Protein AF-A0A5P8Z4H8-F1 (afdb_monomer)

Radius of gyration: 17.88 Å; Cα contacts (8 Å, |Δi|>4): 352; chains: 1; bounding box: 29×68×52 Å

Sequence (185 aa):
MLTRRHVMLGGLALAWVGPAGAQDAALSRLARGEALAIMRHALAPGIGDPDDFEIGDCSTQRNLDAAGRDQARRIGAALRSEGIGFERVLTSQWCRCRETAELLDVGPVEDAPPFNSFFAGRGDAPAQTAAALELIAGLARPPMIVSHQVNIRALTGQSTRSGEVLIATAGPARLDVLGSLLIDA

pLDDT: mean 90.53, std 15.6, range [36.19, 98.94]

Secondary structure (DSSP, 8-state):
-----------------S-HHHHHHHHHHHHTTSSEEEEE----SSSS--TT-BTTBGGGS----HHHHHHHHHHHHHHHHTT---S-EEE-SSHHHHHHHHHH-SS-EEE-GGGS--GGG-S-HHHHHHHHHHHHHT-SSPPEEEE-HHHHHHHHS----TTPEEEEEE-SSSEEEEEEE----

Foldseek 3Di:
DDDDDDDDDDDPDDDDDDDPVLAVVLLVCQLVLNWAKEAEFFDFPDDDFDPPDDQPDLVRGGADDPRSLVLLLVQLVVCVVSVGAFQEEEFASHRSQQSSSVNSPRYDYDYDNLQHDCPPNVDDLVVSLVVVLVVQVPDPTHYYYYHHQSSCCLQEVDGDDRGKMFIFDRDPRHTHTSDIDDDDD

Solvent-accessible surface area (backbone atoms only — not comparable to full-atom values): 10232 Å² total; per-residue (Å²): 140,85,84,82,79,82,80,79,79,84,72,86,76,84,86,79,92,73,69,67,71,48,39,56,51,29,52,54,32,39,54,70,54,72,24,27,39,42,23,26,26,29,41,43,82,80,78,79,61,56,94,79,46,47,86,87,42,60,91,42,44,58,43,54,43,74,66,13,50,53,36,20,36,52,51,19,50,55,39,45,74,66,67,32,70,29,88,36,26,38,16,9,62,50,54,29,16,39,52,28,48,59,46,22,67,42,45,56,74,40,80,34,73,46,41,4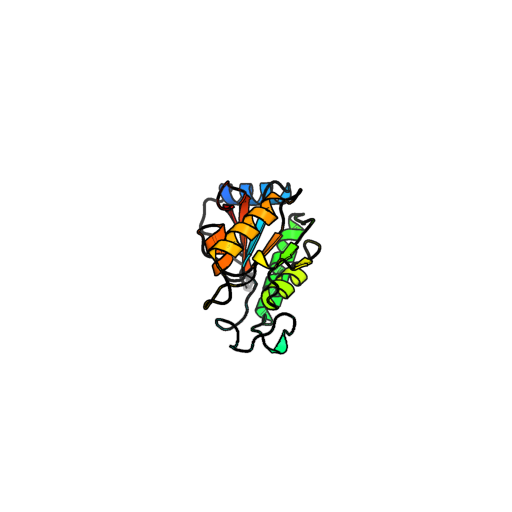2,63,41,65,98,70,52,58,56,61,69,63,25,50,51,48,38,52,52,54,60,70,72,45,97,60,52,40,35,34,23,28,38,58,68,52,47,26,70,40,50,75,46,86,67,54,66,45,24,31,37,29,26,36,88,50,98,87,38,38,46,73,53,34,69,48,74,70,81,125

Structure (mmCIF, N/CA/C/O backbone):
data_AF-A0A5P8Z4H8-F1
#
_entry.id   AF-A0A5P8Z4H8-F1
#
loop_
_atom_site.group_PDB
_atom_site.id
_atom_site.type_symbol
_atom_site.label_atom_id
_atom_site.label_alt_id
_atom_site.label_comp_id
_atom_site.label_asym_id
_atom_site.label_entity_id
_atom_site.label_seq_id
_atom_site.pdbx_PDB_ins_code
_atom_site.Cartn_x
_atom_site.Cartn_y
_atom_site.Cartn_z
_atom_site.occupancy
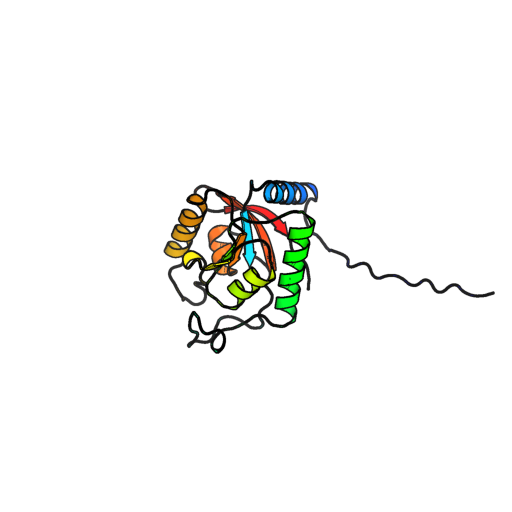_atom_site.B_iso_or_equiv
_atom_site.auth_seq_id
_atom_site.auth_comp_id
_atom_site.auth_asym_id
_atom_site.auth_atom_id
_atom_site.pdbx_PDB_model_num
ATOM 1 N N . MET A 1 1 ? -0.645 -53.852 30.574 1.00 39.00 1 MET A N 1
ATO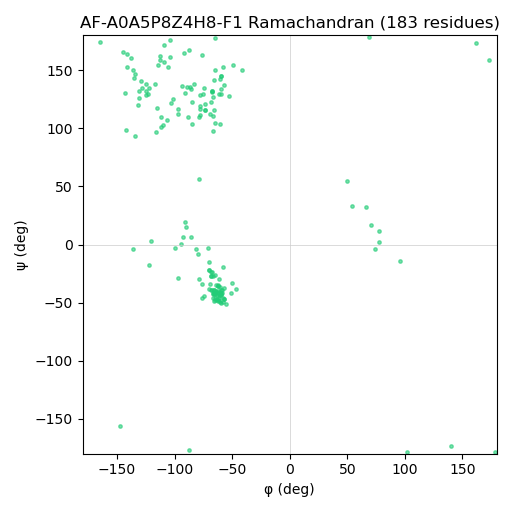M 2 C CA . MET A 1 1 ? -0.084 -52.487 30.674 1.00 39.00 1 MET A CA 1
ATOM 3 C C . MET A 1 1 ? -0.089 -51.885 29.273 1.00 39.00 1 MET A C 1
ATOM 5 O O . MET A 1 1 ? 0.761 -52.249 28.476 1.00 39.00 1 MET A O 1
ATOM 9 N N . LEU A 1 2 ? -1.106 -51.087 28.926 1.00 36.19 2 LEU A N 1
ATOM 10 C CA . LEU A 1 2 ? -1.205 -50.413 27.622 1.00 36.19 2 LEU A CA 1
ATOM 11 C C . LEU A 1 2 ? -0.675 -48.981 27.767 1.00 36.19 2 LEU A C 1
ATOM 13 O O . LEU A 1 2 ? -1.233 -48.180 28.513 1.00 36.19 2 LEU A O 1
ATOM 17 N N . THR A 1 3 ? 0.409 -48.672 27.064 1.00 41.88 3 THR A N 1
ATOM 18 C CA . THR A 1 3 ? 1.025 -47.345 26.986 1.00 41.88 3 THR A CA 1
ATOM 19 C C . THR A 1 3 ? 0.166 -46.414 26.124 1.00 41.88 3 THR A C 1
ATOM 21 O O . THR A 1 3 ? -0.014 -46.631 24.926 1.00 41.88 3 THR A O 1
ATOM 24 N N . ARG A 1 4 ? -0.381 -45.359 26.740 1.00 47.91 4 ARG A N 1
ATOM 25 C CA . ARG A 1 4 ? -1.067 -44.255 26.052 1.00 47.91 4 ARG A CA 1
ATOM 26 C C . ARG A 1 4 ? -0.058 -43.483 25.195 1.00 47.91 4 ARG A C 1
ATOM 28 O O . ARG A 1 4 ? 0.855 -42.860 25.726 1.00 47.91 4 ARG A O 1
ATOM 35 N N . ARG A 1 5 ? -0.238 -43.503 23.872 1.00 50.16 5 ARG A N 1
ATOM 36 C CA . ARG A 1 5 ? 0.430 -42.578 22.944 1.00 50.16 5 ARG A CA 1
ATOM 37 C C . ARG A 1 5 ? -0.226 -41.204 23.080 1.00 50.16 5 ARG A C 1
ATOM 39 O O . ARG A 1 5 ? -1.408 -41.058 22.780 1.00 50.16 5 ARG A O 1
ATOM 46 N N . HIS A 1 6 ? 0.532 -40.213 23.535 1.00 43.69 6 HIS A N 1
ATOM 47 C CA . HIS A 1 6 ? 0.124 -38.815 23.466 1.00 43.69 6 HIS A CA 1
ATOM 48 C C . HIS A 1 6 ? 0.337 -38.307 22.038 1.00 43.69 6 HIS A C 1
ATOM 50 O O . HIS A 1 6 ? 1.459 -38.287 21.540 1.00 43.69 6 HIS A O 1
ATOM 56 N N . VAL A 1 7 ? -0.753 -37.927 21.374 1.00 48.34 7 VAL A N 1
ATOM 57 C CA . VAL A 1 7 ? -0.717 -37.134 20.143 1.00 48.34 7 VAL A CA 1
ATOM 58 C C . VAL A 1 7 ? -0.459 -35.690 20.568 1.00 48.34 7 VAL A C 1
ATOM 60 O O . VAL A 1 7 ? -1.312 -35.084 21.212 1.00 48.34 7 VAL A O 1
ATOM 63 N N . MET A 1 8 ? 0.721 -35.149 20.257 1.00 46.97 8 MET A N 1
ATOM 64 C CA . MET A 1 8 ? 0.940 -33.705 20.322 1.00 46.97 8 MET A CA 1
ATOM 65 C C . MET A 1 8 ? 0.327 -33.072 19.073 1.00 46.97 8 MET A C 1
ATOM 67 O O . MET A 1 8 ? 0.830 -33.258 17.968 1.00 46.97 8 MET A O 1
ATOM 71 N N . LEU A 1 9 ? -0.770 -32.336 19.256 1.00 48.62 9 LEU A N 1
ATOM 72 C CA . LEU A 1 9 ? -1.229 -31.361 18.275 1.00 48.62 9 LEU A CA 1
ATOM 73 C C . LEU A 1 9 ? -0.193 -30.232 18.222 1.00 48.62 9 LEU A C 1
ATOM 75 O O . LEU A 1 9 ? -0.034 -29.490 19.190 1.00 48.62 9 LEU A O 1
ATOM 79 N N . GLY A 1 10 ? 0.531 -30.133 17.107 1.00 44.03 10 GLY A N 1
ATOM 80 C CA . GLY A 1 10 ? 1.398 -28.997 16.812 1.00 44.03 10 GLY A CA 1
ATOM 81 C C . GLY A 1 10 ? 0.547 -27.750 16.598 1.00 44.03 10 GLY A C 1
ATOM 82 O O . GLY A 1 10 ? -0.021 -27.564 15.526 1.00 44.03 10 GLY A O 1
ATOM 83 N N . GLY A 1 11 ? 0.420 -26.927 17.638 1.00 47.16 11 GLY A N 1
ATOM 84 C CA . GLY A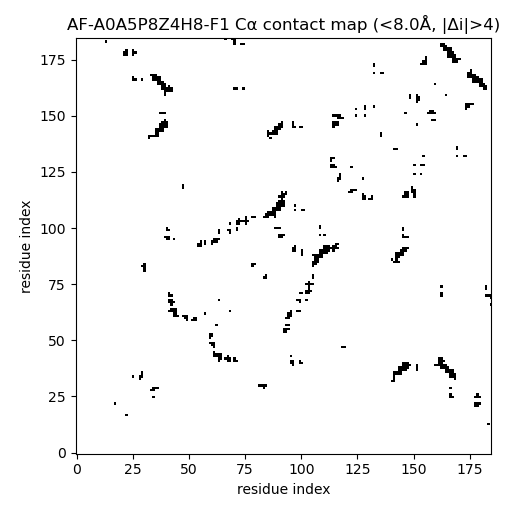 1 11 ? -0.127 -25.582 17.525 1.00 47.16 11 GLY A CA 1
ATOM 85 C C . GLY A 1 11 ? 0.829 -24.704 16.721 1.00 47.16 11 GLY A C 1
ATOM 86 O O . GLY A 1 11 ? 2.032 -24.698 16.978 1.00 47.16 11 GLY A O 1
ATOM 87 N N . LEU A 1 12 ? 0.285 -23.986 15.741 1.00 60.34 12 LEU A N 1
ATOM 88 C CA . LEU A 1 12 ? 0.988 -22.975 14.958 1.00 60.34 12 LEU A CA 1
ATOM 89 C C . LEU A 1 12 ? 1.484 -21.878 15.918 1.00 60.34 12 LEU A C 1
ATOM 91 O O . LEU A 1 12 ? 0.694 -21.090 16.435 1.00 60.34 12 LEU A O 1
ATOM 95 N N . ALA A 1 13 ? 2.780 -21.882 16.227 1.00 46.81 13 ALA A N 1
ATOM 96 C CA . ALA A 1 13 ? 3.378 -20.937 17.158 1.00 46.81 13 ALA A CA 1
ATOM 97 C C . ALA A 1 13 ? 3.743 -19.646 16.419 1.00 46.81 13 ALA A C 1
ATOM 99 O O . ALA A 1 13 ? 4.735 -19.584 15.699 1.00 46.81 13 ALA A O 1
ATOM 100 N N . LEU A 1 14 ? 2.929 -18.615 16.628 1.00 58.34 14 LEU A N 1
ATOM 101 C CA . LEU A 1 14 ? 3.232 -17.233 16.279 1.00 58.34 14 LEU A CA 1
ATOM 102 C C . LEU A 1 14 ? 4.433 -16.772 17.133 1.00 58.34 14 LEU A C 1
ATOM 104 O O . LEU A 1 14 ? 4.287 -16.526 18.330 1.00 58.34 14 LEU A O 1
ATOM 108 N N . ALA A 1 15 ? 5.630 -16.683 16.554 1.00 45.62 15 ALA A N 1
ATOM 109 C CA . ALA A 1 15 ? 6.805 -16.165 17.257 1.00 45.62 15 ALA A CA 1
ATOM 110 C C . ALA A 1 15 ? 6.878 -14.636 17.095 1.00 45.62 15 ALA A C 1
ATOM 112 O O . ALA A 1 15 ? 7.153 -14.145 16.003 1.00 45.62 15 ALA A O 1
ATOM 113 N N . TRP A 1 16 ? 6.640 -13.878 18.174 1.00 65.56 16 TRP A N 1
ATOM 114 C CA . TRP A 1 16 ? 6.568 -12.409 18.126 1.00 65.56 16 TRP A CA 1
ATOM 115 C C . TRP A 1 16 ? 7.562 -11.712 19.052 1.00 65.56 16 TRP A C 1
ATOM 117 O O . TRP A 1 16 ? 7.704 -12.060 20.222 1.00 65.56 16 TRP A O 1
ATOM 127 N N . VAL A 1 17 ? 8.228 -10.687 18.512 1.00 50.72 17 VAL A N 1
ATOM 128 C CA . VAL A 1 17 ? 9.213 -9.847 19.207 1.00 50.72 17 VAL A CA 1
ATOM 129 C C . VAL A 1 17 ? 8.673 -8.412 19.268 1.00 50.72 17 VAL A C 1
ATOM 131 O O . VAL A 1 17 ? 8.799 -7.661 18.305 1.00 50.72 17 VAL A O 1
ATOM 134 N N . GLY A 1 18 ? 8.054 -8.040 20.395 1.00 54.53 18 GLY A N 1
ATOM 135 C CA . GLY A 1 18 ? 7.562 -6.687 20.703 1.00 54.53 18 GLY A CA 1
ATOM 136 C C . GLY A 1 18 ? 6.740 -6.639 22.008 1.00 54.53 18 GLY A C 1
ATOM 137 O O . GLY A 1 18 ? 6.265 -7.684 22.455 1.00 54.53 18 GLY A O 1
ATOM 138 N N . PRO A 1 19 ? 6.574 -5.471 22.667 1.00 53.50 19 PRO A N 1
ATOM 139 C CA . PRO A 1 19 ? 5.715 -5.353 23.845 1.00 53.50 19 PRO A CA 1
ATOM 140 C C . PRO A 1 19 ? 4.240 -5.501 23.441 1.00 53.50 19 PRO A C 1
ATOM 142 O O . PRO A 1 19 ? 3.688 -4.628 22.774 1.00 53.50 19 PRO A O 1
ATOM 145 N N . ALA A 1 20 ? 3.606 -6.595 23.876 1.00 58.44 20 ALA A N 1
ATOM 146 C CA . ALA A 1 20 ? 2.254 -7.013 23.480 1.00 58.44 20 ALA A CA 1
ATOM 147 C C . ALA A 1 20 ? 1.192 -5.887 23.514 1.00 58.44 20 ALA A C 1
ATOM 149 O O . ALA A 1 20 ? 0.388 -5.766 22.597 1.00 58.44 20 ALA A O 1
ATOM 150 N N . GLY A 1 21 ? 1.247 -4.984 24.501 1.00 64.25 21 GLY A N 1
ATOM 151 C CA . GLY A 1 21 ? 0.243 -3.922 24.659 1.00 64.25 21 GLY A CA 1
ATOM 152 C C . GLY A 1 21 ? 0.236 -2.831 23.575 1.00 64.25 21 GLY A C 1
ATOM 153 O O . GLY A 1 21 ? -0.795 -2.196 23.366 1.00 64.25 21 GLY A O 1
ATOM 154 N N . ALA A 1 22 ? 1.348 -2.597 22.868 1.00 72.19 22 ALA A N 1
ATOM 155 C CA . ALA A 1 22 ? 1.388 -1.596 21.793 1.00 72.19 22 ALA A CA 1
ATOM 156 C C . ALA A 1 22 ? 0.702 -2.101 20.513 1.00 72.19 22 ALA A C 1
ATOM 158 O O . ALA A 1 22 ? 0.062 -1.335 19.792 1.00 72.19 22 ALA A O 1
ATOM 159 N N . GLN A 1 23 ? 0.806 -3.404 20.256 1.00 74.62 23 GLN A N 1
ATOM 160 C CA . GLN A 1 23 ? 0.239 -4.047 19.079 1.00 74.62 23 GLN A CA 1
ATOM 161 C C . GLN A 1 23 ? -1.282 -4.182 19.190 1.00 74.62 23 GLN A C 1
ATOM 163 O O . GLN A 1 23 ? -1.994 -3.799 18.261 1.00 74.62 23 GLN A O 1
ATOM 168 N N . ASP A 1 24 ? -1.778 -4.607 20.353 1.00 82.75 24 ASP A N 1
ATOM 169 C CA . ASP A 1 24 ? -3.216 -4.670 20.639 1.00 82.75 24 ASP A CA 1
ATOM 170 C C . ASP A 1 24 ? -3.868 -3.284 20.516 1.00 82.75 24 ASP A C 1
ATOM 172 O O . ASP A 1 24 ? -4.951 -3.128 19.945 1.00 82.75 24 ASP A O 1
ATOM 176 N N . ALA A 1 25 ? -3.172 -2.238 20.978 1.00 90.44 25 ALA A N 1
ATOM 177 C CA . ALA A 1 25 ? -3.623 -0.860 20.819 1.00 90.44 25 ALA A CA 1
ATOM 178 C C . ALA A 1 25 ? -3.679 -0.430 19.342 1.00 90.44 25 ALA A C 1
ATOM 180 O O . ALA A 1 25 ? -4.633 0.238 18.937 1.00 90.44 25 ALA A O 1
ATOM 181 N N . ALA A 1 26 ? -2.697 -0.816 18.521 1.00 94.69 26 ALA A N 1
ATOM 182 C CA . ALA A 1 26 ? -2.687 -0.512 17.092 1.00 94.69 26 ALA A CA 1
ATOM 183 C C . ALA A 1 26 ? -3.840 -1.210 16.349 1.00 94.69 26 ALA A C 1
ATOM 185 O O . ALA A 1 26 ? -4.583 -0.541 15.627 1.00 94.69 26 ALA A O 1
ATOM 186 N N . LEU A 1 27 ? -4.049 -2.514 16.575 1.00 93.25 27 LEU A N 1
ATOM 187 C CA . LEU A 1 27 ? -5.182 -3.250 15.998 1.00 93.25 27 LEU A CA 1
ATOM 188 C C . LEU A 1 27 ? -6.528 -2.663 16.437 1.00 93.25 27 LEU A C 1
ATOM 190 O O . LEU A 1 27 ? -7.407 -2.465 15.603 1.00 93.25 27 LEU A O 1
ATOM 194 N N . SER A 1 28 ? -6.674 -2.301 17.714 1.00 94.69 28 SER A N 1
ATOM 195 C CA . SER A 1 28 ? -7.891 -1.649 18.215 1.00 94.69 28 SER A CA 1
ATOM 196 C C . SER A 1 28 ? -8.192 -0.328 17.497 1.00 94.69 28 SER A C 1
ATOM 198 O O . SER A 1 28 ? -9.352 -0.018 17.222 1.00 94.69 28 SER A O 1
ATOM 200 N N . ARG A 1 29 ? -7.165 0.473 17.188 1.00 96.69 29 ARG A N 1
ATOM 201 C CA . ARG A 1 29 ? -7.336 1.719 16.423 1.00 96.69 29 ARG A CA 1
ATOM 202 C C . ARG A 1 29 ? -7.690 1.450 14.964 1.00 96.69 29 ARG A C 1
ATOM 204 O O . ARG A 1 29 ? -8.529 2.160 14.413 1.00 96.69 29 ARG A O 1
ATOM 211 N N . LEU A 1 30 ? -7.096 0.421 14.360 1.00 97.19 30 LEU A N 1
ATOM 212 C CA . LEU A 1 30 ? -7.443 -0.010 13.007 1.00 97.19 30 LEU A CA 1
ATOM 213 C C . LEU A 1 30 ? -8.910 -0.459 12.928 1.00 97.19 30 LEU A C 1
ATOM 215 O O . LEU A 1 30 ? -9.646 0.033 12.080 1.00 97.19 30 LEU A O 1
ATOM 219 N N . ALA A 1 31 ? -9.363 -1.298 13.863 1.00 96.00 31 ALA A N 1
ATOM 220 C CA . ALA A 1 31 ? -10.744 -1.786 13.926 1.00 96.00 31 ALA A CA 1
ATOM 221 C C . ALA A 1 31 ? -11.783 -0.669 14.129 1.00 96.00 31 ALA A C 1
ATOM 223 O O . ALA A 1 31 ? -12.903 -0.761 13.634 1.00 96.00 31 ALA A O 1
ATOM 224 N N . ARG A 1 32 ? -11.414 0.425 14.806 1.00 95.69 32 ARG A N 1
ATOM 225 C CA . ARG A 1 32 ? -12.264 1.622 14.951 1.00 95.69 32 ARG A CA 1
ATOM 226 C C . ARG A 1 32 ? -12.213 2.570 13.744 1.00 95.69 32 ARG A C 1
ATOM 228 O O . ARG A 1 32 ? -12.937 3.566 13.708 1.00 95.69 32 ARG A O 1
ATOM 235 N N . GLY A 1 33 ? -11.370 2.285 12.749 1.00 95.44 33 GLY A N 1
ATOM 236 C CA . GLY A 1 33 ? -11.138 3.161 11.601 1.00 95.44 33 GLY A CA 1
ATOM 237 C C . GLY A 1 33 ? -10.470 4.485 11.986 1.00 95.44 33 GLY A C 1
ATOM 238 O O . GLY A 1 33 ? -10.754 5.518 11.386 1.00 95.44 33 GLY A O 1
ATOM 239 N N . GLU A 1 34 ? -9.621 4.463 13.015 1.00 96.44 34 GLU A N 1
ATOM 240 C CA . GLU A 1 34 ? -8.810 5.597 13.490 1.00 96.44 34 GLU A CA 1
ATOM 241 C C . GLU A 1 34 ? -7.356 5.528 12.982 1.00 96.44 34 GLU A C 1
ATOM 243 O O . GLU A 1 34 ? -6.538 6.401 13.290 1.00 96.44 34 GLU A O 1
ATOM 248 N N . ALA A 1 35 ? -7.017 4.463 12.256 1.00 98.06 35 ALA A N 1
ATOM 249 C CA . ALA A 1 35 ? -5.713 4.199 11.665 1.00 98.06 35 ALA A CA 1
ATOM 250 C C . ALA A 1 35 ? -5.895 3.573 10.277 1.00 98.06 35 ALA A C 1
ATOM 252 O O . ALA A 1 35 ? -6.901 2.914 10.021 1.00 98.06 35 ALA A O 1
ATOM 253 N N . LEU A 1 36 ? -4.917 3.783 9.397 1.00 98.50 36 LEU A N 1
ATOM 254 C CA . LEU A 1 36 ? -4.825 3.097 8.110 1.00 98.50 36 LEU A CA 1
ATOM 255 C C . LEU A 1 36 ? -3.979 1.831 8.243 1.00 98.50 36 LEU A C 1
ATOM 257 O O . LEU A 1 36 ? -3.201 1.684 9.193 1.00 98.50 36 LEU A O 1
ATOM 261 N N . ALA A 1 37 ? -4.075 0.964 7.242 1.00 98.62 37 ALA A N 1
ATOM 262 C CA . ALA A 1 37 ? -3.164 -0.157 7.063 1.00 98.62 37 ALA A CA 1
ATOM 263 C C . ALA A 1 37 ? -2.393 -0.006 5.746 1.00 98.62 37 ALA A C 1
ATOM 265 O O . ALA A 1 37 ? -2.960 0.374 4.724 1.00 98.62 37 ALA A O 1
ATOM 266 N N . ILE A 1 38 ? -1.094 -0.304 5.757 1.00 98.75 38 ILE A N 1
ATOM 267 C CA . ILE A 1 38 ? -0.256 -0.361 4.557 1.00 98.75 38 ILE A CA 1
ATOM 268 C C . ILE A 1 38 ? 0.549 -1.654 4.547 1.00 98.75 38 ILE A C 1
ATOM 270 O O . ILE A 1 38 ? 1.257 -1.972 5.494 1.00 98.75 38 ILE A O 1
ATOM 274 N N . MET A 1 39 ? 0.447 -2.407 3.463 1.00 98.56 39 MET A N 1
ATOM 275 C CA . MET A 1 39 ? 0.977 -3.755 3.344 1.00 98.56 39 MET A CA 1
ATOM 276 C C . MET A 1 39 ? 1.903 -3.863 2.145 1.00 98.56 39 MET A C 1
ATOM 278 O O . MET A 1 39 ? 1.599 -3.383 1.047 1.00 98.56 39 MET A O 1
ATOM 282 N N . ARG A 1 40 ? 3.024 -4.558 2.330 1.00 98.69 40 ARG A N 1
ATOM 283 C CA . ARG A 1 40 ? 3.797 -5.037 1.186 1.00 98.69 40 ARG A CA 1
ATOM 284 C C . ARG A 1 40 ? 3.059 -6.211 0.571 1.00 98.69 40 ARG A C 1
ATOM 286 O O . ARG A 1 40 ? 2.663 -7.115 1.302 1.00 98.69 40 ARG A O 1
ATOM 293 N N . HIS A 1 41 ? 2.947 -6.228 -0.756 1.00 98.69 41 HIS A N 1
ATOM 294 C CA . HIS A 1 41 ? 2.373 -7.355 -1.494 1.00 98.69 41 HIS A CA 1
ATOM 295 C C . HIS A 1 41 ? 2.829 -8.723 -0.941 1.00 98.69 41 HIS A C 1
ATOM 297 O O . HIS A 1 41 ? 3.945 -8.866 -0.420 1.00 98.69 41 HIS A O 1
ATOM 303 N N . ALA A 1 42 ? 1.972 -9.734 -1.078 1.00 98.31 42 ALA A N 1
ATOM 304 C CA . ALA A 1 42 ? 2.274 -11.093 -0.641 1.00 98.31 42 ALA A CA 1
ATOM 305 C C . ALA A 1 42 ? 3.442 -11.711 -1.439 1.00 98.31 42 ALA A C 1
ATOM 307 O O . ALA A 1 42 ? 4.020 -11.079 -2.329 1.00 98.31 42 ALA A O 1
ATOM 308 N N . LEU A 1 43 ? 3.851 -12.934 -1.104 1.00 98.00 43 LEU A N 1
ATOM 309 C CA . LEU A 1 43 ? 4.997 -13.586 -1.749 1.00 98.00 43 LEU A CA 1
ATOM 310 C C . LEU A 1 43 ? 4.887 -13.611 -3.288 1.00 98.00 43 LEU A C 1
ATOM 312 O O . LEU A 1 43 ? 3.893 -14.032 -3.867 1.00 98.00 43 LEU A O 1
ATOM 316 N N . ALA A 1 44 ? 5.949 -13.138 -3.940 1.00 97.25 44 ALA A N 1
ATOM 317 C CA . ALA A 1 44 ? 6.117 -13.101 -5.391 1.00 97.25 44 ALA A CA 1
ATOM 318 C C . ALA A 1 44 ? 7.588 -13.427 -5.702 1.00 97.25 44 ALA A C 1
ATOM 320 O O . ALA A 1 44 ? 8.432 -12.532 -5.543 1.00 97.25 44 ALA A O 1
ATOM 321 N N . PRO A 1 45 ? 7.923 -14.679 -6.063 1.00 94.81 45 PRO A N 1
ATOM 322 C CA . PRO A 1 45 ? 9.304 -15.138 -6.217 1.00 94.81 45 PRO A CA 1
ATOM 323 C C . PRO A 1 45 ? 10.117 -14.313 -7.215 1.00 94.81 45 PRO A C 1
ATOM 325 O O . PRO A 1 45 ? 9.638 -14.001 -8.300 1.00 94.81 45 PRO A O 1
ATOM 328 N N . GLY A 1 46 ? 11.366 -13.996 -6.862 1.00 93.19 46 GLY A N 1
ATOM 329 C CA . GLY A 1 46 ? 12.271 -13.175 -7.673 1.00 93.19 46 GLY A CA 1
ATOM 330 C C . GLY A 1 46 ? 12.390 -11.722 -7.197 1.00 93.19 46 GLY A C 1
ATOM 331 O O . GLY A 1 46 ? 11.815 -11.324 -6.182 1.00 93.19 46 GLY A O 1
ATOM 332 N N . ILE A 1 47 ? 13.177 -10.927 -7.927 1.00 89.81 47 ILE A N 1
ATOM 333 C CA . ILE A 1 47 ? 13.464 -9.516 -7.628 1.00 89.81 47 ILE A CA 1
ATOM 334 C C . ILE A 1 47 ? 13.197 -8.687 -8.883 1.00 89.81 47 ILE A C 1
ATOM 336 O O . ILE A 1 47 ? 13.655 -9.050 -9.960 1.00 89.81 47 ILE A O 1
ATOM 340 N N . GLY A 1 48 ? 12.507 -7.554 -8.727 1.00 89.00 48 GLY A N 1
ATOM 341 C CA . GLY A 1 48 ? 12.191 -6.661 -9.846 1.00 89.00 48 GLY A CA 1
ATOM 342 C C . GLY A 1 48 ? 11.179 -7.255 -10.828 1.00 89.00 48 GLY A C 1
ATOM 343 O O . GLY A 1 48 ? 10.682 -8.358 -10.627 1.00 89.00 48 GLY A O 1
ATOM 344 N N . ASP A 1 49 ? 10.824 -6.488 -11.846 1.00 93.12 49 ASP A N 1
ATOM 345 C CA . ASP A 1 49 ? 10.027 -6.955 -12.982 1.00 93.12 49 ASP A CA 1
ATOM 346 C C . ASP A 1 49 ? 10.929 -7.019 -14.225 1.00 93.12 49 ASP A C 1
ATOM 348 O O . ASP A 1 49 ? 11.943 -6.302 -14.241 1.00 93.12 49 ASP A O 1
ATOM 352 N N . PRO A 1 50 ? 10.576 -7.837 -15.236 1.00 90.12 50 PRO A N 1
ATOM 353 C CA . PRO A 1 50 ? 11.236 -7.828 -16.542 1.00 90.12 50 PRO A CA 1
ATOM 354 C C . PRO A 1 50 ? 11.363 -6.417 -17.133 1.00 90.12 50 PRO A C 1
ATOM 356 O O . PRO A 1 50 ? 10.601 -5.505 -16.791 1.00 90.12 50 PRO A O 1
ATOM 359 N N . ASP A 1 51 ? 12.352 -6.200 -17.999 1.00 86.94 51 ASP A N 1
ATOM 360 C CA . ASP A 1 51 ? 12.601 -4.878 -18.591 1.00 86.94 51 ASP A CA 1
ATOM 361 C C . ASP A 1 51 ? 11.398 -4.377 -19.400 1.00 86.94 51 ASP A C 1
ATOM 363 O O . ASP A 1 51 ? 11.053 -3.198 -19.304 1.00 86.94 51 ASP A O 1
ATOM 367 N N . ASP A 1 52 ? 10.722 -5.298 -20.082 1.00 88.12 52 ASP A N 1
ATOM 368 C CA . ASP A 1 52 ? 9.549 -5.132 -20.937 1.00 88.12 52 ASP A CA 1
ATOM 369 C C . ASP A 1 52 ? 8.205 -5.285 -20.202 1.00 88.12 52 ASP A C 1
ATOM 371 O O . ASP A 1 52 ? 7.185 -5.527 -20.840 1.00 88.12 52 ASP A O 1
ATOM 375 N N . PHE A 1 53 ? 8.169 -5.150 -18.870 1.00 92.50 53 PHE A N 1
ATOM 376 C CA . PHE A 1 53 ? 6.897 -5.225 -18.146 1.00 92.50 53 PHE A CA 1
ATOM 377 C C . PHE A 1 53 ? 5.919 -4.124 -18.596 1.00 92.50 53 PHE A C 1
ATOM 379 O O . PHE A 1 53 ? 6.296 -2.963 -18.777 1.00 92.50 53 PHE A O 1
ATOM 386 N N . GLU A 1 54 ? 4.636 -4.473 -18.660 1.00 94.31 54 GLU A N 1
ATOM 387 C CA . GLU A 1 54 ? 3.560 -3.562 -19.045 1.00 94.31 54 GLU A CA 1
ATOM 388 C C . GLU A 1 54 ? 2.466 -3.516 -17.972 1.00 94.31 54 GLU A C 1
ATOM 390 O O . GLU A 1 54 ? 1.982 -4.541 -17.482 1.00 94.31 54 GLU A O 1
ATOM 395 N N . ILE A 1 55 ? 2.043 -2.306 -17.592 1.00 96.12 55 ILE A N 1
ATOM 396 C CA . ILE A 1 55 ? 0.905 -2.127 -16.683 1.00 96.12 55 ILE A CA 1
ATOM 397 C C . ILE A 1 55 ? -0.368 -2.593 -17.395 1.00 96.12 55 ILE A C 1
ATOM 399 O O . ILE A 1 55 ? -0.690 -2.112 -18.476 1.00 96.12 55 ILE A O 1
ATOM 403 N N . GLY A 1 56 ? -1.117 -3.488 -16.751 1.00 94.81 56 GLY A N 1
ATOM 404 C CA . GLY A 1 56 ? -2.348 -4.060 -17.299 1.00 94.81 56 GLY A CA 1
ATOM 405 C C . GLY A 1 56 ? -2.158 -5.408 -17.998 1.00 94.81 56 GLY A C 1
ATOM 406 O O . GLY A 1 56 ? -3.144 -6.120 -18.168 1.00 94.81 56 GLY A O 1
ATOM 407 N N . ASP A 1 57 ? -0.922 -5.807 -18.311 1.00 97.25 57 ASP A N 1
ATOM 408 C CA . ASP A 1 57 ? -0.610 -7.158 -18.779 1.00 97.25 57 ASP A CA 1
ATOM 409 C C . ASP A 1 57 ? 0.203 -7.915 -17.726 1.00 97.25 57 ASP A C 1
ATOM 411 O O . ASP A 1 57 ? 1.411 -7.744 -17.577 1.00 97.25 57 ASP A O 1
ATOM 415 N N . CYS A 1 58 ? -0.466 -8.791 -16.979 1.00 96.94 58 CYS A N 1
ATOM 416 C CA . CYS A 1 58 ? 0.201 -9.582 -15.952 1.00 96.94 58 CYS A CA 1
ATOM 417 C C . CYS A 1 58 ? 1.139 -10.653 -16.522 1.00 96.94 58 CYS A C 1
ATOM 419 O O . CYS A 1 58 ? 1.957 -11.180 -15.771 1.00 96.94 58 CYS A O 1
ATOM 421 N N . SER A 1 59 ? 1.056 -10.996 -17.811 1.00 96.44 59 SER A N 1
ATOM 422 C CA . SER A 1 59 ? 1.939 -12.000 -18.419 1.00 96.44 59 SER A CA 1
ATOM 423 C C . SER A 1 59 ? 3.390 -11.519 -18.544 1.00 96.44 59 SER A C 1
ATOM 425 O O . SER A 1 59 ? 4.308 -12.338 -18.543 1.00 96.44 59 SER A O 1
ATOM 427 N N . THR A 1 60 ? 3.597 -10.199 -18.547 1.00 95.88 60 THR A N 1
ATOM 428 C CA . THR A 1 60 ? 4.909 -9.534 -18.627 1.00 95.88 60 THR A CA 1
ATOM 429 C C . THR A 1 60 ? 5.490 -9.166 -17.254 1.00 95.88 60 THR A C 1
ATOM 431 O O . THR A 1 60 ? 6.577 -8.597 -17.159 1.00 95.88 60 THR A O 1
ATOM 434 N N . GLN A 1 61 ? 4.788 -9.479 -16.158 1.00 96.88 61 GLN A N 1
ATOM 435 C CA . GLN A 1 61 ? 5.142 -9.045 -14.802 1.00 96.88 61 GLN A CA 1
ATOM 436 C C . GLN A 1 61 ? 5.571 -10.199 -13.894 1.00 96.88 61 GLN A C 1
ATOM 438 O O . GLN A 1 61 ? 5.195 -11.359 -14.074 1.00 96.88 61 GLN A O 1
ATOM 443 N N . ARG A 1 62 ? 6.302 -9.867 -12.823 1.00 96.75 62 ARG A N 1
ATOM 444 C CA . ARG A 1 62 ? 6.501 -10.789 -11.700 1.00 96.75 62 ARG A CA 1
ATOM 445 C C . ARG A 1 62 ? 5.255 -10.812 -10.813 1.00 96.75 62 ARG A C 1
ATOM 447 O O . ARG A 1 62 ? 4.912 -9.811 -10.169 1.00 96.75 62 ARG A O 1
ATOM 454 N N . ASN A 1 63 ? 4.652 -11.995 -10.711 1.00 98.19 63 ASN A N 1
ATOM 455 C CA . ASN A 1 63 ? 3.366 -12.236 -10.053 1.00 98.19 63 ASN A CA 1
ATOM 456 C C . ASN A 1 63 ? 3.485 -13.005 -8.730 1.00 98.19 63 ASN A C 1
ATOM 458 O O . ASN A 1 63 ? 4.559 -13.498 -8.375 1.00 98.19 63 ASN A O 1
ATOM 462 N N . LEU A 1 64 ? 2.364 -13.105 -8.004 1.00 98.44 64 LEU A N 1
ATOM 463 C CA . LEU A 1 64 ? 2.250 -13.993 -6.848 1.00 98.44 64 LEU A CA 1
ATOM 464 C C . LEU A 1 64 ? 2.343 -15.460 -7.284 1.00 98.44 64 LEU A C 1
ATOM 466 O O . LEU A 1 64 ? 1.754 -15.860 -8.296 1.00 98.44 64 LEU A O 1
ATOM 470 N N . ASP A 1 65 ? 3.017 -16.276 -6.478 1.00 97.50 65 ASP A N 1
ATOM 471 C CA . ASP A 1 65 ? 2.935 -17.733 -6.573 1.00 97.50 65 ASP A CA 1
ATOM 472 C C . ASP A 1 65 ? 1.764 -18.277 -5.731 1.00 97.50 65 ASP A C 1
ATOM 474 O O . ASP A 1 65 ? 0.983 -17.521 -5.147 1.00 97.50 65 ASP A O 1
ATOM 478 N N . ALA A 1 66 ? 1.608 -19.603 -5.677 1.00 98.06 66 ALA A N 1
ATOM 479 C CA . ALA A 1 66 ? 0.549 -20.225 -4.880 1.00 98.06 66 ALA A CA 1
ATOM 480 C C . ALA A 1 66 ? 0.661 -19.857 -3.388 1.00 98.06 66 ALA A C 1
ATOM 482 O O . ALA A 1 66 ? -0.340 -19.509 -2.765 1.00 98.06 66 ALA A O 1
ATOM 483 N N . ALA A 1 67 ? 1.885 -19.845 -2.847 1.00 97.38 67 ALA A N 1
ATOM 484 C CA . ALA A 1 67 ? 2.143 -19.488 -1.457 1.00 97.38 67 ALA A CA 1
ATOM 485 C C . ALA A 1 67 ? 1.771 -18.027 -1.156 1.00 97.38 67 ALA A C 1
ATOM 487 O O . ALA A 1 67 ? 1.182 -17.743 -0.117 1.00 97.38 67 ALA A O 1
ATOM 488 N N . GLY A 1 68 ? 2.054 -17.097 -2.070 1.00 98.12 68 GLY A N 1
ATOM 489 C CA . GLY A 1 68 ? 1.656 -15.697 -1.965 1.00 98.12 68 GLY A CA 1
ATOM 490 C C . GLY A 1 68 ? 0.148 -15.506 -2.005 1.00 98.12 68 GLY A C 1
ATOM 491 O O . GLY A 1 68 ? -0.393 -14.741 -1.207 1.00 98.12 68 GLY A O 1
ATOM 492 N N . ARG A 1 69 ? -0.554 -16.242 -2.872 1.00 98.69 69 ARG A N 1
ATOM 493 C CA . ARG A 1 69 ? -2.023 -16.202 -2.920 1.00 98.69 69 ARG A CA 1
ATOM 494 C C . ARG A 1 69 ? -2.635 -16.706 -1.612 1.00 98.69 69 ARG A C 1
ATOM 496 O O . ARG A 1 69 ? -3.535 -16.068 -1.070 1.00 98.69 69 ARG A O 1
ATOM 503 N N . ASP A 1 70 ? -2.117 -17.801 -1.062 1.00 98.19 70 ASP A N 1
ATOM 504 C CA . ASP A 1 70 ? -2.578 -18.339 0.224 1.00 98.19 70 ASP A CA 1
ATOM 505 C C . ASP A 1 70 ? -2.195 -17.444 1.407 1.00 98.19 70 ASP A C 1
ATOM 507 O O . ASP A 1 70 ? -2.965 -17.297 2.359 1.00 98.19 70 ASP A O 1
ATOM 511 N N . GLN A 1 71 ? -1.037 -16.786 1.344 1.00 98.38 71 GLN A N 1
ATOM 512 C CA . GLN A 1 71 ? -0.646 -15.767 2.311 1.00 98.38 71 GLN A CA 1
ATOM 513 C C . GLN A 1 71 ? -1.632 -14.593 2.309 1.00 98.38 71 GLN A C 1
ATOM 515 O O . GLN A 1 71 ? -2.136 -14.238 3.373 1.00 98.38 71 GLN A O 1
ATOM 520 N N . ALA A 1 72 ? -1.961 -14.034 1.141 1.00 98.62 72 ALA A N 1
ATOM 521 C CA . ALA A 1 72 ? -2.923 -12.939 1.034 1.00 98.62 72 ALA A CA 1
ATOM 522 C C . ALA A 1 72 ? -4.294 -13.333 1.610 1.00 98.62 72 ALA A C 1
ATOM 524 O O . ALA A 1 72 ? -4.838 -12.615 2.447 1.00 98.62 72 ALA A O 1
ATOM 525 N N . ARG A 1 73 ? -4.809 -14.521 1.265 1.00 98.62 73 ARG A N 1
ATOM 526 C CA . ARG A 1 73 ? -6.093 -15.013 1.798 1.00 98.62 73 ARG A CA 1
ATOM 527 C C . ARG A 1 73 ? -6.098 -15.143 3.319 1.00 98.62 73 ARG A C 1
ATOM 529 O O . ARG A 1 73 ? -7.079 -14.763 3.953 1.00 98.62 73 ARG A O 1
ATOM 536 N N . ARG A 1 74 ? -5.024 -15.672 3.918 1.00 98.12 74 ARG A N 1
ATOM 537 C CA . ARG A 1 74 ? -4.928 -15.838 5.381 1.00 98.12 74 ARG A CA 1
ATOM 538 C C . ARG A 1 74 ? -4.840 -14.500 6.107 1.00 98.12 74 ARG A C 1
ATOM 540 O O . ARG A 1 74 ? -5.489 -14.337 7.135 1.00 98.12 74 ARG A O 1
ATOM 547 N N . ILE A 1 75 ? -4.109 -13.537 5.549 1.00 98.25 75 ILE A N 1
ATOM 548 C CA . ILE A 1 75 ? -4.052 -12.169 6.084 1.00 98.25 75 ILE A CA 1
ATOM 549 C C . ILE A 1 75 ? -5.429 -11.513 6.023 1.00 98.25 75 ILE A C 1
ATOM 551 O O . ILE A 1 75 ? -5.901 -10.990 7.029 1.00 98.25 75 ILE A O 1
ATOM 555 N N . GLY A 1 76 ? -6.106 -11.612 4.879 1.00 98.25 76 GLY A N 1
ATOM 556 C CA . GLY A 1 76 ? -7.471 -11.124 4.716 1.00 98.25 76 GLY A CA 1
ATOM 557 C C . GLY A 1 76 ? -8.446 -11.745 5.717 1.00 98.25 76 GLY A C 1
ATOM 558 O O . GLY A 1 76 ? -9.196 -11.038 6.386 1.00 98.25 76 GLY A O 1
ATOM 559 N N . ALA A 1 77 ? -8.388 -13.070 5.882 1.00 98.12 77 ALA A N 1
ATOM 560 C CA . ALA A 1 77 ? -9.220 -13.795 6.837 1.00 98.12 77 ALA A CA 1
ATOM 561 C C . ALA A 1 77 ? -8.986 -13.345 8.287 1.00 98.12 77 ALA A C 1
ATOM 563 O O . ALA A 1 77 ? -9.957 -13.178 9.021 1.00 98.12 77 ALA A O 1
ATOM 564 N N . ALA A 1 78 ? -7.732 -13.111 8.682 1.00 96.44 78 ALA A N 1
ATOM 565 C CA . ALA A 1 78 ? -7.401 -12.627 10.018 1.00 96.44 78 ALA A CA 1
ATOM 566 C C . ALA A 1 78 ? -7.896 -11.194 10.268 1.00 96.44 78 ALA A C 1
ATOM 568 O O . ALA A 1 78 ? -8.403 -10.897 11.342 1.00 96.44 78 ALA A O 1
ATOM 569 N N . LEU A 1 79 ? -7.814 -10.303 9.274 1.00 96.94 79 LEU A N 1
ATOM 570 C CA . LEU A 1 79 ? -8.396 -8.962 9.397 1.00 96.94 79 LEU A CA 1
ATOM 571 C C . LEU A 1 79 ? -9.920 -9.044 9.566 1.00 96.94 79 LEU A C 1
ATOM 573 O O . LEU A 1 79 ? -10.483 -8.442 10.480 1.00 96.94 79 LEU A O 1
ATOM 577 N N . ARG A 1 80 ? -10.591 -9.856 8.740 1.00 97.44 80 ARG A N 1
ATOM 578 C CA . ARG A 1 80 ? -12.044 -10.040 8.833 1.00 97.44 80 ARG A CA 1
ATOM 579 C C . ARG A 1 80 ? -12.491 -10.688 10.142 1.00 97.44 80 ARG A C 1
ATOM 581 O O . ARG A 1 80 ? -13.558 -10.330 10.635 1.00 97.44 80 ARG A O 1
ATOM 588 N N . SER A 1 81 ? -11.720 -11.617 10.718 1.00 95.56 81 SER A N 1
ATOM 589 C CA . SER A 1 81 ? -12.076 -12.233 12.007 1.00 95.56 81 SER A CA 1
ATOM 590 C C . SER A 1 81 ? -12.063 -11.235 13.164 1.00 95.56 81 SER A C 1
ATOM 592 O O . SER A 1 81 ? -12.822 -11.408 14.111 1.00 95.56 81 SER A O 1
ATOM 594 N N . GLU A 1 82 ? -11.274 -10.165 13.048 1.00 93.81 82 GLU A N 1
ATOM 595 C CA . GLU A 1 82 ? -11.257 -9.032 13.983 1.00 93.81 82 GLU A CA 1
ATOM 596 C C . GLU A 1 82 ? -12.322 -7.964 13.654 1.00 93.81 82 GLU A C 1
ATOM 598 O O . GLU A 1 82 ? -12.347 -6.889 14.252 1.00 93.81 82 GLU A O 1
ATOM 603 N N . GLY A 1 83 ? -13.203 -8.224 12.680 1.00 95.69 83 GLY A N 1
ATOM 604 C CA . GLY A 1 83 ? -14.215 -7.268 12.222 1.00 95.69 83 GLY A CA 1
ATOM 605 C C . GLY A 1 83 ? -13.642 -6.082 11.440 1.00 95.69 83 GLY A C 1
ATOM 606 O O . GLY A 1 83 ? -14.327 -5.073 11.277 1.00 95.69 83 GLY A O 1
ATOM 607 N N . ILE A 1 84 ? -12.398 -6.179 10.959 1.00 97.31 84 ILE A N 1
ATOM 608 C CA . ILE A 1 84 ? -11.727 -5.107 10.223 1.00 97.31 84 ILE A CA 1
ATOM 609 C C . ILE A 1 84 ? -12.116 -5.184 8.745 1.00 97.31 84 ILE A C 1
ATOM 611 O O . ILE A 1 84 ? -11.878 -6.185 8.066 1.00 97.31 84 ILE A O 1
ATOM 615 N N . GLY A 1 85 ? -12.667 -4.083 8.243 1.00 97.56 85 GLY A N 1
ATOM 616 C CA . GLY A 1 85 ? -12.931 -3.839 6.830 1.00 97.56 85 GLY A CA 1
ATOM 617 C C . GLY A 1 85 ? -12.652 -2.380 6.479 1.00 97.56 85 GLY A C 1
ATOM 618 O O . GLY A 1 85 ? -12.538 -1.525 7.360 1.00 97.56 85 GLY A O 1
ATOM 619 N N . PHE A 1 86 ? -12.535 -2.097 5.187 1.00 98.38 86 PHE A N 1
ATOM 620 C CA . PHE A 1 86 ? -12.158 -0.792 4.660 1.00 98.38 86 PHE A CA 1
ATOM 621 C C . PHE A 1 86 ? -13.153 -0.340 3.595 1.00 98.38 86 PHE A C 1
ATOM 623 O O . PHE A 1 86 ? -13.582 -1.123 2.751 1.00 98.38 86 PHE A O 1
ATOM 630 N N . GLU A 1 87 ? -13.477 0.952 3.587 1.00 98.06 87 GLU A N 1
ATOM 631 C CA . GLU A 1 87 ? -14.285 1.545 2.511 1.00 98.06 87 GLU A CA 1
ATOM 632 C C . GLU A 1 87 ? -13.526 1.582 1.182 1.00 98.06 87 GLU A C 1
ATOM 634 O O . GLU A 1 87 ? -14.141 1.562 0.118 1.00 98.06 87 GLU A O 1
ATOM 639 N N . ARG A 1 88 ? -12.189 1.639 1.248 1.00 98.56 88 ARG A N 1
ATOM 640 C CA . ARG A 1 88 ? -11.294 1.689 0.093 1.00 98.56 88 ARG A CA 1
ATOM 641 C C . ARG A 1 88 ? -10.020 0.891 0.350 1.00 98.56 88 ARG A C 1
ATOM 643 O O . ARG A 1 88 ? -9.342 1.097 1.361 1.00 98.56 88 ARG A O 1
ATOM 650 N N . VAL A 1 89 ? -9.676 0.033 -0.604 1.00 98.94 89 VAL A N 1
ATOM 651 C CA . VAL A 1 89 ? -8.395 -0.669 -0.694 1.00 98.94 89 VAL A CA 1
ATOM 652 C C . VAL A 1 89 ? -7.632 -0.097 -1.886 1.00 98.94 89 VAL A C 1
ATOM 654 O O . VAL A 1 89 ? -7.937 -0.398 -3.035 1.00 98.94 89 VAL A O 1
ATOM 657 N N . LEU A 1 90 ? -6.644 0.751 -1.623 1.00 98.94 90 LEU A N 1
ATOM 658 C CA . LEU A 1 90 ? -5.806 1.362 -2.651 1.00 98.94 90 LEU A CA 1
ATOM 659 C C . LEU A 1 90 ? -4.638 0.439 -2.981 1.00 98.94 90 LEU A C 1
ATOM 661 O O . LEU A 1 90 ? -3.978 -0.085 -2.082 1.00 98.94 90 LEU A O 1
ATOM 665 N N . THR A 1 91 ? -4.338 0.253 -4.260 1.00 98.94 91 THR A N 1
ATOM 666 C CA . THR A 1 91 ? -3.258 -0.648 -4.667 1.00 98.94 91 THR A CA 1
ATOM 667 C C . THR A 1 91 ? -2.384 -0.067 -5.767 1.00 98.94 91 THR A C 1
ATOM 669 O O . THR A 1 91 ? -2.829 0.712 -6.609 1.00 98.94 91 THR A O 1
ATOM 672 N N . SER A 1 92 ? -1.112 -0.461 -5.765 1.00 98.75 92 SER A N 1
ATOM 673 C CA . SER A 1 92 ? -0.275 -0.332 -6.954 1.00 98.75 92 SER A CA 1
ATOM 674 C C . SER A 1 92 ? -0.876 -1.128 -8.111 1.00 98.75 92 SER A C 1
ATOM 676 O O . SER A 1 92 ? -1.348 -2.247 -7.926 1.00 98.75 92 SER A O 1
ATOM 678 N N . GLN A 1 93 ? -0.724 -0.610 -9.325 1.00 98.50 93 GLN A N 1
ATOM 679 C CA . GLN A 1 93 ? -1.166 -1.266 -10.557 1.00 98.50 93 GLN A CA 1
ATOM 680 C C . GLN A 1 93 ? -0.331 -2.501 -10.944 1.00 98.50 93 GLN A C 1
ATOM 682 O O . GLN A 1 93 ? -0.618 -3.162 -11.939 1.00 98.50 93 GLN A O 1
ATOM 687 N N . TRP A 1 94 ? 0.717 -2.823 -10.184 1.00 98.31 94 TRP A N 1
ATOM 688 C CA . TRP A 1 94 ? 1.479 -4.050 -10.381 1.00 98.31 94 TRP A CA 1
ATOM 689 C C . TRP A 1 94 ? 0.605 -5.244 -10.020 1.00 98.31 94 TRP A C 1
ATOM 691 O O . TRP A 1 94 ? 0.033 -5.284 -8.928 1.00 98.31 94 TRP A O 1
ATOM 701 N N . CYS A 1 95 ? 0.572 -6.256 -10.884 1.00 98.50 95 CYS A N 1
ATOM 702 C CA . CYS A 1 95 ? -0.361 -7.373 -10.760 1.00 98.50 95 CYS A CA 1
ATOM 703 C C . CYS A 1 95 ? -0.245 -8.099 -9.416 1.00 98.50 95 CYS A C 1
ATOM 705 O O . CYS A 1 95 ? -1.256 -8.415 -8.803 1.00 98.50 95 CYS A O 1
ATOM 707 N N . ARG A 1 96 ? 0.968 -8.260 -8.872 1.00 98.62 96 ARG A N 1
ATOM 708 C CA . ARG A 1 96 ? 1.163 -8.833 -7.526 1.00 98.62 96 ARG A CA 1
ATOM 709 C C . ARG A 1 96 ? 0.524 -8.016 -6.395 1.00 98.62 96 ARG A C 1
ATOM 711 O O . ARG A 1 96 ? 0.075 -8.598 -5.411 1.00 98.62 96 ARG A O 1
ATOM 718 N N . CYS A 1 97 ? 0.496 -6.686 -6.497 1.00 98.88 97 CYS A N 1
ATOM 719 C CA . CYS A 1 97 ? -0.149 -5.818 -5.509 1.00 98.88 97 CYS A CA 1
ATOM 720 C C . CYS A 1 97 ? -1.661 -5.860 -5.680 1.00 98.88 97 CYS A C 1
ATOM 722 O O . CYS A 1 97 ? -2.378 -6.036 -4.697 1.00 98.88 97 CYS A O 1
ATOM 724 N N . ARG A 1 98 ? -2.135 -5.747 -6.922 1.00 98.88 98 ARG A N 1
ATOM 725 C CA . ARG A 1 98 ? -3.557 -5.820 -7.242 1.00 98.88 98 ARG A CA 1
ATOM 726 C C . ARG A 1 98 ? -4.169 -7.153 -6.817 1.00 98.88 98 ARG A C 1
ATOM 728 O O . ARG A 1 98 ? -5.128 -7.157 -6.056 1.00 98.88 98 ARG A O 1
ATOM 735 N N . GLU A 1 99 ? -3.549 -8.266 -7.196 1.00 98.88 99 GLU 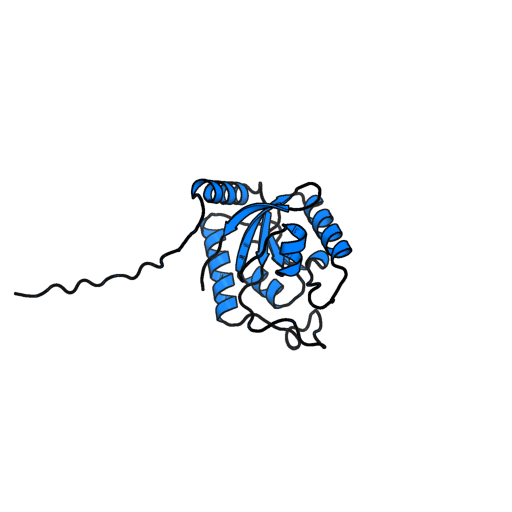A N 1
ATOM 736 C CA . GLU A 1 99 ? -4.000 -9.600 -6.803 1.00 98.88 99 GLU A CA 1
ATOM 737 C C . GLU A 1 99 ? -3.951 -9.787 -5.279 1.00 98.88 99 GLU A C 1
ATOM 739 O O . GLU A 1 99 ? -4.874 -10.351 -4.698 1.00 98.88 99 GLU A O 1
ATOM 744 N N . THR A 1 100 ? -2.912 -9.275 -4.601 1.00 98.88 100 THR A N 1
ATOM 745 C CA . THR A 1 100 ? -2.879 -9.291 -3.128 1.00 98.88 100 THR A CA 1
ATOM 746 C C . THR A 1 100 ? -4.093 -8.548 -2.562 1.00 98.88 100 THR A C 1
ATOM 748 O O . THR A 1 100 ? -4.779 -9.096 -1.709 1.00 98.88 100 THR A O 1
ATOM 751 N N . ALA A 1 101 ? -4.375 -7.330 -3.037 1.00 98.88 101 ALA A N 1
ATOM 752 C CA . ALA A 1 101 ? -5.492 -6.510 -2.569 1.00 98.88 101 ALA A CA 1
ATOM 753 C C . ALA A 1 101 ? -6.856 -7.188 -2.779 1.00 98.88 101 ALA A C 1
ATOM 755 O O . ALA A 1 101 ? -7.689 -7.171 -1.876 1.00 98.88 101 ALA A O 1
ATOM 756 N N . GLU A 1 102 ? -7.055 -7.825 -3.933 1.00 98.88 102 GLU A N 1
ATOM 757 C CA . GLU A 1 102 ? -8.270 -8.583 -4.250 1.00 98.88 102 GLU A CA 1
ATOM 758 C C . GLU A 1 102 ? -8.424 -9.805 -3.330 1.00 98.88 102 GLU A C 1
ATOM 760 O O . GLU A 1 102 ? -9.488 -10.019 -2.752 1.00 98.88 102 GLU A O 1
ATOM 765 N N . LEU A 1 103 ? -7.352 -10.579 -3.126 1.00 98.88 103 LEU A N 1
ATOM 766 C CA . LEU A 1 103 ? -7.371 -11.783 -2.286 1.00 98.88 103 LEU A CA 1
ATOM 767 C C . LEU A 1 103 ? -7.515 -11.498 -0.790 1.00 98.88 103 LEU A C 1
ATOM 769 O O . LEU A 1 103 ? -7.936 -12.388 -0.045 1.00 98.88 103 LEU A O 1
ATOM 773 N N . LEU A 1 104 ? -7.159 -10.290 -0.341 1.00 98.81 104 LEU A N 1
ATOM 774 C CA . LEU A 1 104 ? -7.436 -9.873 1.027 1.00 98.81 104 LEU A CA 1
ATOM 775 C C . LEU A 1 104 ? -8.937 -9.836 1.293 1.00 98.81 104 LEU A C 1
ATOM 777 O O . LEU A 1 104 ? -9.316 -10.191 2.398 1.00 98.81 104 LEU A O 1
ATOM 781 N N . ASP A 1 105 ? -9.775 -9.453 0.323 1.00 98.75 105 ASP A N 1
ATOM 782 C CA . ASP A 1 105 ? -11.238 -9.385 0.473 1.00 98.75 105 ASP A CA 1
ATOM 783 C C . ASP A 1 105 ? -11.660 -8.609 1.741 1.00 98.75 105 ASP A C 1
ATOM 785 O O . ASP A 1 105 ? -12.324 -9.122 2.642 1.00 98.75 105 ASP A O 1
ATOM 789 N N . VAL A 1 106 ? -11.164 -7.374 1.868 1.00 98.62 106 VAL A N 1
ATOM 790 C CA . VAL A 1 106 ? -11.426 -6.481 3.020 1.00 98.62 106 VAL A CA 1
ATOM 791 C C . VAL A 1 106 ? -12.087 -5.159 2.621 1.00 98.62 106 VAL A C 1
ATOM 793 O O . VAL A 1 106 ? -12.294 -4.302 3.474 1.00 98.62 106 VAL A O 1
ATOM 796 N N . GLY A 1 107 ? -12.412 -4.975 1.340 1.00 98.62 107 GLY A N 1
ATOM 797 C CA . GLY A 1 107 ? -13.056 -3.772 0.818 1.00 98.62 107 GLY A CA 1
ATOM 798 C C . GLY A 1 107 ? -12.916 -3.633 -0.704 1.00 98.62 107 GLY A C 1
ATOM 799 O O . GLY A 1 107 ? -12.202 -4.423 -1.326 1.00 98.62 107 GLY A O 1
ATOM 800 N N . PRO A 1 108 ? -13.574 -2.634 -1.318 1.00 98.69 108 PRO A N 1
ATOM 801 C CA . PRO A 1 108 ? -13.451 -2.342 -2.747 1.00 98.69 108 PRO A CA 1
ATOM 802 C C . PRO A 1 108 ? -12.013 -1.973 -3.136 1.00 98.69 108 PRO A C 1
ATOM 804 O O . PRO A 1 108 ? -11.410 -1.097 -2.515 1.00 98.69 108 PRO A O 1
ATOM 807 N N . VAL A 1 109 ? -11.477 -2.627 -4.170 1.00 98.88 109 VAL A N 1
ATOM 808 C CA . VAL A 1 109 ? -10.105 -2.411 -4.657 1.00 98.88 109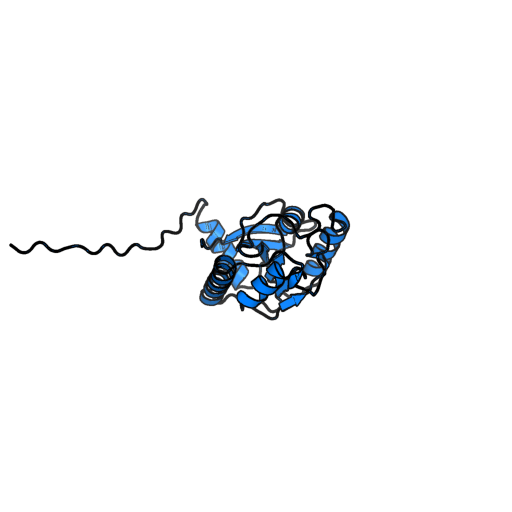 VAL A CA 1
ATOM 809 C C . VAL A 1 109 ? -10.071 -1.338 -5.743 1.00 98.88 109 VAL A C 1
ATOM 811 O O . VAL A 1 109 ? -10.818 -1.408 -6.719 1.00 98.88 109 VAL A O 1
ATOM 814 N N . GLU A 1 110 ? -9.164 -0.375 -5.595 1.00 98.75 110 GLU A N 1
ATOM 815 C CA . GLU A 1 110 ? -8.952 0.732 -6.525 1.00 98.75 110 GLU A CA 1
ATOM 816 C C . GLU A 1 110 ? -7.468 0.883 -6.872 1.00 98.75 110 GLU A C 1
ATOM 818 O O . GLU A 1 110 ? -6.601 0.927 -5.993 1.00 98.75 110 GLU A O 1
ATOM 823 N N . ASP A 1 111 ? -7.174 1.008 -8.166 1.00 98.75 111 ASP A N 1
ATOM 824 C CA . ASP A 1 111 ? -5.829 1.336 -8.628 1.00 98.75 111 ASP A CA 1
ATOM 825 C C . ASP A 1 111 ? -5.465 2.764 -8.213 1.00 98.75 111 ASP A C 1
ATOM 827 O O . ASP A 1 111 ? -6.214 3.715 -8.445 1.00 98.75 111 ASP A O 1
ATOM 831 N N . ALA A 1 112 ? -4.275 2.926 -7.647 1.00 98.69 112 ALA A N 1
ATOM 832 C CA . ALA A 1 112 ? -3.768 4.207 -7.190 1.00 98.69 112 ALA A CA 1
ATOM 833 C C . ALA A 1 112 ? -2.310 4.378 -7.657 1.00 98.69 112 ALA A C 1
ATOM 835 O O . ALA A 1 112 ? -1.377 3.957 -6.962 1.00 98.69 112 ALA A O 1
ATOM 836 N N . PRO A 1 113 ? -2.092 5.020 -8.827 1.00 98.31 113 PRO A N 1
ATOM 837 C CA . PRO A 1 113 ? -0.770 5.194 -9.427 1.00 98.31 113 PRO A CA 1
ATOM 838 C C . PRO A 1 113 ? 0.325 5.763 -8.506 1.00 98.31 113 PRO A C 1
ATOM 840 O O . PRO A 1 113 ? 1.462 5.314 -8.640 1.00 98.31 113 PRO A O 1
ATOM 843 N N . PRO A 1 114 ? 0.052 6.660 -7.530 1.00 98.38 114 PRO A N 1
ATOM 844 C CA . PRO A 1 114 ? 1.076 7.108 -6.577 1.00 98.38 114 PRO A CA 1
ATOM 845 C C . PRO A 1 114 ? 1.736 5.988 -5.750 1.00 98.38 114 PRO A C 1
ATOM 847 O O . PRO A 1 114 ? 2.829 6.173 -5.219 1.00 98.38 114 PRO A O 1
ATOM 850 N N . PHE A 1 115 ? 1.106 4.813 -5.641 1.00 98.69 115 PHE A N 1
ATOM 851 C CA . PHE A 1 115 ? 1.669 3.651 -4.945 1.00 98.69 115 PHE A CA 1
ATOM 852 C C . PHE A 1 115 ? 2.438 2.692 -5.863 1.00 98.69 115 PHE A C 1
ATOM 854 O O . PHE A 1 115 ? 2.859 1.626 -5.404 1.00 98.69 115 PHE A O 1
ATOM 861 N N . ASN A 1 116 ? 2.640 3.044 -7.135 1.00 98.56 116 ASN A N 1
ATOM 862 C CA . ASN A 1 116 ? 3.431 2.261 -8.076 1.00 98.56 116 ASN A CA 1
ATOM 863 C C . ASN A 1 116 ? 4.908 2.177 -7.683 1.00 98.56 116 ASN A C 1
ATOM 865 O O . ASN A 1 116 ? 5.458 3.050 -7.008 1.00 98.56 116 ASN A O 1
ATOM 869 N N . SER A 1 117 ? 5.551 1.067 -8.059 1.00 97.38 117 SER A N 1
ATOM 870 C CA . SER A 1 117 ? 6.931 0.819 -7.653 1.00 97.38 117 SER A CA 1
ATOM 871 C C . SER A 1 117 ? 7.888 1.720 -8.418 1.00 97.38 117 SER A C 1
ATOM 873 O O . SER A 1 117 ? 8.017 1.580 -9.625 1.00 97.38 117 SER A O 1
ATOM 875 N N . PHE A 1 118 ? 8.653 2.544 -7.705 1.00 96.94 118 PHE A N 1
ATOM 876 C CA . PHE A 1 118 ? 9.811 3.258 -8.260 1.00 96.94 118 PHE A CA 1
ATOM 877 C C . PHE A 1 118 ? 11.127 2.476 -8.136 1.00 96.94 118 PHE A C 1
ATOM 879 O O . PHE A 1 118 ? 12.219 3.036 -8.255 1.00 96.94 118 PHE A O 1
ATOM 886 N N . PHE A 1 119 ? 11.054 1.173 -7.853 1.00 93.81 119 PHE A N 1
ATOM 887 C CA . PHE A 1 119 ? 12.239 0.324 -7.813 1.00 93.81 119 PHE A CA 1
ATOM 888 C C . PHE A 1 119 ? 12.948 0.326 -9.176 1.00 93.81 119 PHE A C 1
ATOM 890 O O . PHE A 1 119 ? 12.301 0.400 -10.217 1.00 93.81 119 PHE A O 1
ATOM 897 N N . ALA A 1 120 ? 14.281 0.249 -9.166 1.00 90.00 120 ALA A N 1
ATOM 898 C CA . ALA A 1 120 ? 15.113 0.280 -10.373 1.00 90.00 120 ALA A CA 1
ATOM 899 C C . ALA A 1 120 ? 14.869 1.504 -11.287 1.00 90.00 120 ALA A C 1
ATOM 901 O O . ALA A 1 120 ? 14.981 1.405 -12.503 1.00 90.00 120 ALA A O 1
ATOM 902 N N . GLY A 1 121 ? 14.529 2.663 -10.708 1.00 86.00 121 GLY A N 1
ATOM 903 C CA . GLY A 1 121 ? 14.339 3.909 -11.462 1.00 86.00 121 GLY A CA 1
ATOM 904 C C . GLY A 1 121 ? 13.011 3.997 -12.219 1.00 86.00 121 GLY A C 1
ATOM 905 O O . GLY A 1 121 ? 12.834 4.905 -13.027 1.00 86.00 121 GLY A O 1
ATOM 906 N N . ARG A 1 122 ? 12.063 3.086 -11.960 1.00 85.31 122 ARG A N 1
ATOM 907 C CA . ARG A 1 122 ? 10.742 3.043 -12.611 1.00 85.31 122 ARG A CA 1
ATOM 908 C C . ARG A 1 122 ? 9.765 4.076 -12.025 1.00 85.31 122 ARG A C 1
ATOM 910 O O . ARG A 1 122 ? 8.697 3.730 -11.538 1.00 85.31 122 ARG A O 1
ATOM 917 N N . GLY A 1 123 ? 10.146 5.351 -12.030 1.00 92.06 123 GLY A N 1
ATOM 918 C CA . GLY A 1 123 ? 9.311 6.468 -11.582 1.00 92.06 123 GLY A CA 1
ATOM 919 C C . GLY A 1 123 ? 10.080 7.530 -10.800 1.00 92.06 123 GLY A C 1
ATOM 920 O O . GLY A 1 123 ? 11.299 7.469 -10.660 1.00 92.06 123 GLY A O 1
ATOM 921 N N . ASP A 1 124 ? 9.340 8.496 -10.261 1.00 96.25 124 ASP A N 1
ATOM 922 C CA . ASP A 1 124 ? 9.863 9.596 -9.448 1.00 96.25 124 ASP A CA 1
ATOM 923 C C . ASP A 1 124 ? 9.491 9.355 -7.979 1.00 96.25 124 ASP A C 1
ATOM 925 O O . ASP A 1 124 ? 8.317 9.420 -7.606 1.00 96.25 124 ASP A O 1
ATOM 929 N N . ALA A 1 125 ? 10.468 8.982 -7.149 1.00 96.44 125 ALA A N 1
ATOM 930 C CA . ALA A 1 125 ? 10.208 8.622 -5.756 1.00 96.44 125 ALA A CA 1
ATOM 931 C C . ALA A 1 125 ? 9.708 9.815 -4.909 1.00 96.44 125 ALA A C 1
ATOM 933 O O . ALA A 1 125 ? 8.685 9.647 -4.236 1.00 96.44 125 ALA A O 1
ATOM 934 N N . PRO A 1 126 ? 10.344 11.008 -4.935 1.00 97.06 126 PRO A N 1
ATOM 935 C CA . PRO A 1 126 ? 9.810 12.195 -4.265 1.00 97.06 126 PRO A CA 1
ATOM 936 C C . PRO A 1 126 ? 8.386 12.564 -4.696 1.00 97.06 126 PRO A C 1
ATOM 938 O O . PRO A 1 126 ? 7.520 12.715 -3.832 1.00 97.06 126 PRO A O 1
ATOM 941 N N . ALA A 1 127 ? 8.121 12.665 -6.003 1.00 97.62 127 ALA A N 1
ATOM 942 C CA . ALA A 1 127 ? 6.817 13.101 -6.500 1.00 97.62 127 ALA A CA 1
ATOM 943 C C . ALA A 1 127 ? 5.706 12.094 -6.163 1.00 97.62 127 ALA A C 1
ATOM 945 O O . ALA A 1 127 ? 4.640 12.486 -5.690 1.00 97.62 127 ALA A O 1
ATOM 946 N N . GLN A 1 128 ? 5.965 10.791 -6.326 1.00 97.94 128 GLN A N 1
ATOM 947 C CA . GLN A 1 128 ? 4.993 9.751 -5.967 1.00 97.94 128 GLN A CA 1
ATOM 948 C C . GLN A 1 128 ? 4.734 9.697 -4.462 1.00 97.94 128 GLN A C 1
ATOM 950 O O . GLN A 1 128 ? 3.590 9.534 -4.052 1.00 97.94 128 GLN A O 1
ATOM 955 N N . THR A 1 129 ? 5.766 9.872 -3.630 1.00 97.94 129 THR A N 1
ATOM 956 C CA . THR A 1 129 ? 5.593 9.882 -2.168 1.00 97.94 129 THR A CA 1
ATOM 957 C C . THR A 1 129 ? 4.743 11.072 -1.725 1.00 97.94 129 THR A C 1
ATOM 959 O O . THR A 1 129 ? 3.836 10.899 -0.913 1.00 97.94 129 THR A O 1
ATOM 962 N N . ALA A 1 130 ? 4.981 12.260 -2.291 1.00 97.56 130 ALA A N 1
ATOM 963 C CA . ALA A 1 130 ? 4.168 13.443 -2.020 1.00 97.56 130 ALA A CA 1
ATOM 964 C C . ALA A 1 130 ? 2.707 13.241 -2.458 1.00 97.56 130 ALA A C 1
ATOM 966 O O . ALA A 1 130 ? 1.799 13.438 -1.653 1.00 97.56 130 ALA A O 1
ATOM 967 N N . ALA A 1 131 ? 2.483 12.755 -3.684 1.00 98.19 131 ALA A N 1
ATOM 968 C CA . ALA A 1 131 ? 1.143 12.475 -4.203 1.00 98.19 131 ALA A CA 1
ATOM 969 C C . ALA A 1 131 ? 0.409 11.387 -3.398 1.00 98.19 131 ALA A C 1
ATOM 971 O O . ALA A 1 131 ? -0.801 11.465 -3.204 1.00 98.19 131 ALA A O 1
ATOM 972 N N . ALA A 1 132 ? 1.125 10.377 -2.896 1.00 98.25 132 ALA A N 1
ATOM 973 C CA . ALA A 1 132 ? 0.555 9.343 -2.037 1.00 98.25 132 ALA A CA 1
ATOM 974 C C . ALA A 1 132 ? 0.104 9.907 -0.680 1.00 98.25 132 ALA A C 1
ATOM 976 O O . ALA A 1 132 ? -0.979 9.565 -0.209 1.00 98.25 132 ALA A O 1
ATOM 977 N N . LEU A 1 133 ? 0.901 10.784 -0.058 1.00 98.06 133 LEU A N 1
ATOM 978 C CA . LEU A 1 133 ? 0.522 11.451 1.192 1.00 98.06 133 LEU A CA 1
ATOM 979 C C . LEU A 1 133 ? -0.671 12.393 0.994 1.00 98.06 133 LEU A C 1
ATOM 981 O O . LEU A 1 133 ? -1.585 12.385 1.815 1.00 98.06 133 LEU A O 1
ATOM 985 N N . GLU A 1 134 ? -0.690 13.154 -0.102 1.00 97.31 134 GLU A N 1
ATOM 986 C CA . GLU A 1 134 ? -1.817 14.019 -0.467 1.00 97.31 134 GLU A CA 1
ATOM 987 C C . GLU A 1 134 ? -3.100 13.207 -0.686 1.00 97.31 134 GLU A C 1
ATOM 989 O O . GLU A 1 134 ? -4.142 13.534 -0.117 1.00 97.31 134 GLU A O 1
ATOM 994 N N . LEU A 1 135 ? -3.011 12.099 -1.432 1.00 97.81 135 LEU A N 1
ATOM 995 C CA . LEU A 1 135 ? -4.133 11.188 -1.640 1.00 97.81 135 LEU A CA 1
ATOM 996 C C . LEU A 1 135 ? -4.675 10.661 -0.308 1.00 97.81 135 LEU A C 1
ATOM 998 O O . LEU A 1 135 ? -5.880 10.705 -0.097 1.00 97.81 135 LEU A O 1
ATOM 1002 N N . ILE A 1 136 ? -3.807 10.202 0.602 1.00 97.31 136 ILE A N 1
ATOM 1003 C CA . ILE A 1 136 ? -4.218 9.710 1.927 1.00 97.31 136 ILE A CA 1
ATOM 1004 C C . ILE A 1 136 ? -4.898 10.819 2.740 1.00 97.31 136 ILE A C 1
ATOM 1006 O O . ILE A 1 136 ? -5.929 10.569 3.361 1.00 97.31 136 ILE A O 1
ATOM 1010 N N . ALA A 1 137 ? -4.348 12.036 2.727 1.00 95.75 137 ALA A N 1
ATOM 1011 C CA . ALA A 1 137 ? -4.891 13.176 3.464 1.00 95.75 137 ALA A CA 1
ATOM 1012 C C . ALA A 1 137 ? -6.262 13.641 2.940 1.00 95.75 137 ALA A C 1
ATOM 1014 O O . ALA A 1 137 ? -7.053 14.190 3.704 1.00 95.75 137 ALA A O 1
ATOM 1015 N N . GLY A 1 138 ? -6.551 13.415 1.655 1.00 95.62 138 GLY A N 1
ATOM 1016 C CA . GLY A 1 138 ? -7.830 13.757 1.030 1.00 95.62 138 GLY A CA 1
ATOM 1017 C C . GLY A 1 138 ? -8.969 12.766 1.293 1.00 95.62 138 GLY A C 1
ATOM 1018 O O . GLY A 1 138 ? -10.111 13.046 0.925 1.00 95.62 138 GLY A O 1
ATOM 1019 N N . LEU A 1 139 ? -8.701 11.607 1.904 1.00 96.06 139 LEU A N 1
ATOM 1020 C CA . LEU A 1 139 ? -9.725 10.592 2.164 1.00 96.06 139 LEU A CA 1
ATOM 1021 C C . LEU A 1 139 ? -10.511 10.895 3.442 1.00 96.06 139 LEU A C 1
ATOM 1023 O O . LEU A 1 139 ? -9.946 11.208 4.486 1.00 96.06 139 LEU A O 1
ATOM 1027 N N . ALA A 1 140 ? -11.830 10.697 3.387 1.00 95.38 140 ALA A N 1
ATOM 1028 C CA . ALA A 1 140 ? -12.702 10.840 4.554 1.00 95.38 140 ALA A CA 1
ATOM 1029 C C . ALA A 1 140 ? -12.472 9.748 5.616 1.00 95.38 140 ALA A C 1
ATOM 1031 O O . ALA A 1 140 ? -12.743 9.957 6.801 1.00 95.38 140 ALA A O 1
ATOM 1032 N N . ARG A 1 141 ? -12.000 8.569 5.192 1.00 96.25 141 ARG A N 1
ATOM 1033 C CA . ARG A 1 141 ? -11.767 7.400 6.046 1.00 96.25 141 ARG A CA 1
ATOM 1034 C C . ARG A 1 141 ? -10.410 6.764 5.722 1.00 96.25 141 ARG A C 1
ATOM 1036 O O . ARG A 1 141 ? -10.030 6.743 4.549 1.00 96.25 141 ARG A O 1
ATOM 1043 N N . PRO A 1 142 ? -9.679 6.244 6.726 1.00 97.62 142 PRO A N 1
ATOM 1044 C CA . PRO A 1 142 ? -8.385 5.607 6.498 1.00 97.62 142 PRO A CA 1
ATOM 1045 C C . PRO A 1 142 ? -8.482 4.391 5.554 1.00 97.62 142 PRO A C 1
ATOM 1047 O O . PRO A 1 142 ? -9.361 3.549 5.751 1.00 97.62 142 PRO A O 1
ATOM 1050 N N . PRO A 1 143 ? -7.595 4.265 4.550 1.00 98.50 143 PRO A N 1
ATOM 1051 C CA . PRO A 1 143 ? -7.628 3.153 3.604 1.00 98.50 143 PRO A CA 1
ATOM 1052 C C . PRO A 1 143 ? -6.833 1.931 4.088 1.00 98.50 143 PRO A C 1
ATOM 1054 O O . PRO A 1 143 ? -5.989 2.013 4.984 1.00 98.50 143 PRO A O 1
ATOM 1057 N N . MET A 1 144 ? -7.041 0.809 3.402 1.00 98.81 144 MET A N 1
ATOM 1058 C CA . MET A 1 144 ? -6.019 -0.228 3.263 1.00 98.81 144 MET A CA 1
ATOM 1059 C C . MET A 1 144 ? -5.179 0.088 2.026 1.00 98.81 144 MET A C 1
ATOM 1061 O O . MET A 1 144 ? -5.733 0.422 0.984 1.00 98.81 144 MET A O 1
ATOM 1065 N N . ILE A 1 145 ? -3.857 -0.027 2.112 1.00 98.88 145 ILE A N 1
ATOM 1066 C CA . ILE A 1 145 ? -2.940 0.238 0.998 1.00 98.88 145 ILE A CA 1
ATOM 1067 C C . ILE A 1 145 ? -2.100 -1.009 0.735 1.00 98.88 145 ILE A C 1
ATOM 1069 O O . ILE A 1 145 ? -1.459 -1.522 1.648 1.00 98.88 145 ILE A O 1
ATOM 1073 N N . VAL A 1 146 ? -2.033 -1.471 -0.513 1.00 98.94 146 VAL A N 1
ATOM 1074 C CA . VAL A 1 146 ? -1.143 -2.565 -0.928 1.00 98.94 146 VAL A CA 1
ATOM 1075 C C . VAL A 1 146 ? -0.112 -2.046 -1.925 1.00 98.94 146 VAL A C 1
ATOM 1077 O O . VAL A 1 146 ? -0.439 -1.584 -3.017 1.00 98.94 146 VAL A O 1
ATOM 1080 N N . SER A 1 147 ? 1.1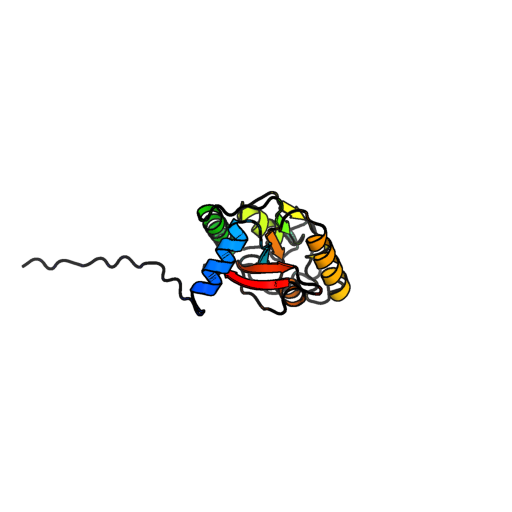65 -2.110 -1.554 1.00 98.75 147 SER A N 1
ATOM 1081 C CA . SER A 1 147 ? 2.255 -1.543 -2.353 1.00 98.75 147 SER A CA 1
ATOM 1082 C C . SER A 1 147 ? 3.546 -2.362 -2.200 1.00 98.75 147 SER A C 1
ATOM 1084 O O . SER A 1 147 ? 3.525 -3.565 -1.914 1.00 98.75 147 SER A O 1
ATOM 1086 N N . HIS A 1 148 ? 4.691 -1.733 -2.451 1.00 98.44 148 HIS A N 1
ATOM 1087 C CA . HIS A 1 148 ? 6.013 -2.344 -2.498 1.00 98.44 148 HIS A CA 1
ATOM 1088 C C . HIS A 1 148 ? 6.886 -1.839 -1.349 1.00 98.44 148 HIS A C 1
ATOM 1090 O O . HIS A 1 148 ? 6.657 -0.775 -0.777 1.00 98.44 148 HIS A O 1
ATOM 1096 N N . GLN A 1 149 ? 7.964 -2.573 -1.073 1.00 97.56 149 GLN A N 1
ATOM 1097 C CA . GLN A 1 149 ? 8.955 -2.215 -0.054 1.00 97.56 149 GLN A CA 1
ATOM 1098 C C . GLN A 1 149 ? 9.479 -0.775 -0.197 1.00 97.56 149 GLN A C 1
ATOM 1100 O O . GLN A 1 149 ? 9.670 -0.084 0.800 1.00 97.56 149 GLN A O 1
ATOM 1105 N N . VAL A 1 150 ? 9.739 -0.325 -1.428 1.00 97.94 150 VAL A N 1
ATOM 1106 C CA . VAL A 1 150 ? 10.311 1.004 -1.684 1.00 97.94 150 VAL A CA 1
ATOM 1107 C C . VAL A 1 150 ? 9.339 2.125 -1.306 1.00 97.94 150 VAL A C 1
ATOM 1109 O O . VAL A 1 150 ? 9.745 3.071 -0.635 1.00 97.94 150 VAL A O 1
ATOM 1112 N N . ASN A 1 151 ? 8.053 1.972 -1.632 1.00 98.56 151 ASN A N 1
ATOM 1113 C CA . ASN A 1 151 ? 7.000 2.922 -1.281 1.00 98.56 151 ASN A CA 1
ATOM 1114 C C . ASN A 1 151 ? 6.771 2.955 0.232 1.00 98.56 151 ASN A C 1
ATOM 1116 O O . ASN A 1 151 ? 6.741 4.029 0.823 1.00 98.56 151 ASN A O 1
ATOM 1120 N N . ILE A 1 152 ? 6.678 1.786 0.873 1.00 98.50 152 ILE A N 1
ATOM 1121 C CA . ILE A 1 152 ? 6.473 1.692 2.325 1.00 98.50 152 ILE A CA 1
ATOM 1122 C C . ILE A 1 152 ? 7.626 2.357 3.067 1.00 98.50 152 ILE A C 1
ATOM 1124 O O . ILE A 1 152 ? 7.391 3.144 3.981 1.00 98.50 152 ILE A O 1
ATOM 1128 N N . ARG A 1 153 ? 8.871 2.119 2.642 1.00 98.31 153 ARG A N 1
ATOM 1129 C CA . ARG A 1 153 ? 10.034 2.770 3.248 1.00 98.31 153 ARG A CA 1
ATOM 1130 C C . ARG A 1 153 ? 10.004 4.284 3.081 1.00 98.31 153 ARG A C 1
ATOM 1132 O O . ARG A 1 153 ? 10.318 4.983 4.038 1.00 98.31 153 ARG A O 1
ATOM 1139 N N . ALA A 1 154 ? 9.623 4.791 1.911 1.00 97.94 154 ALA A N 1
ATOM 1140 C CA . ALA A 1 154 ? 9.500 6.230 1.693 1.00 97.94 154 ALA A CA 1
ATOM 1141 C C . ALA A 1 154 ? 8.380 6.857 2.543 1.00 97.94 154 ALA A C 1
ATOM 1143 O O . ALA A 1 154 ? 8.568 7.931 3.104 1.00 97.94 154 ALA A O 1
ATOM 1144 N N . LEU A 1 155 ? 7.251 6.159 2.697 1.00 98.44 155 LEU A N 1
ATOM 1145 C CA . LEU A 1 155 ? 6.088 6.643 3.442 1.00 98.44 155 LEU A CA 1
ATOM 1146 C C . LEU A 1 155 ? 6.224 6.514 4.960 1.00 98.44 155 LEU A C 1
ATOM 1148 O O . LEU A 1 155 ? 5.615 7.295 5.676 1.00 98.44 155 LEU A O 1
ATOM 1152 N N . THR A 1 156 ? 6.970 5.532 5.465 1.00 97.94 156 THR A N 1
ATOM 1153 C CA . THR A 1 156 ? 6.976 5.176 6.901 1.00 97.94 156 THR A CA 1
ATOM 1154 C C . THR A 1 156 ? 8.360 5.246 7.548 1.00 97.94 156 THR A C 1
ATOM 1156 O O . THR A 1 156 ? 8.481 5.234 8.771 1.00 97.94 156 THR A O 1
ATOM 1159 N N . GLY A 1 157 ? 9.428 5.255 6.746 1.00 97.38 157 GLY A N 1
ATOM 1160 C CA . GLY A 1 157 ? 10.801 5.038 7.208 1.00 97.38 157 GLY A CA 1
ATOM 1161 C C . GLY A 1 157 ? 11.133 3.583 7.568 1.00 97.38 157 GLY A C 1
ATOM 1162 O O . GLY A 1 157 ? 12.288 3.291 7.875 1.00 97.38 157 GLY A O 1
ATOM 1163 N N . GLN A 1 158 ? 10.167 2.660 7.511 1.00 96.38 158 GLN A N 1
ATOM 1164 C CA . GLN A 1 158 ? 10.334 1.264 7.921 1.00 96.38 158 GLN A CA 1
ATOM 1165 C C . GLN A 1 158 ? 10.462 0.303 6.737 1.00 96.38 158 GLN A C 1
ATOM 1167 O O . GLN A 1 158 ? 10.121 0.606 5.597 1.00 96.38 158 GLN A O 1
ATOM 1172 N N . SER A 1 159 ? 10.997 -0.882 7.022 1.00 93.25 159 SER A N 1
ATOM 1173 C CA . SER A 1 159 ? 11.094 -1.995 6.078 1.00 93.25 159 SER A CA 1
ATOM 1174 C C . SER A 1 159 ? 10.076 -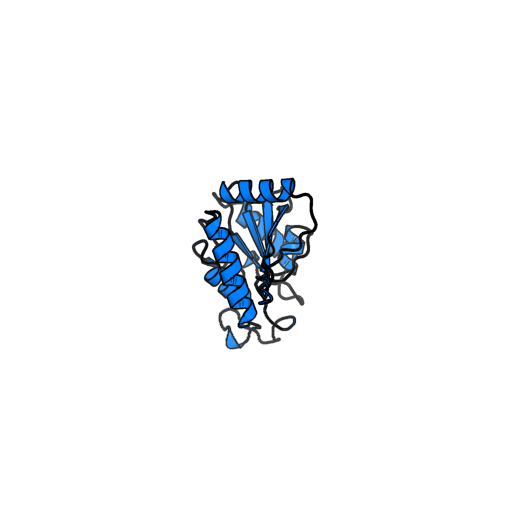3.075 6.426 1.00 93.25 159 SER A C 1
ATOM 1176 O O . SER A 1 159 ? 9.732 -3.234 7.589 1.00 93.25 159 SER A O 1
ATOM 1178 N N . THR A 1 160 ? 9.643 -3.841 5.426 1.00 95.44 160 THR A N 1
ATOM 1179 C CA . THR A 1 160 ? 8.616 -4.881 5.566 1.00 95.44 160 THR A CA 1
ATOM 1180 C C . THR A 1 160 ? 9.005 -6.183 4.874 1.00 95.44 160 THR A C 1
ATOM 1182 O O . THR A 1 160 ? 9.634 -6.201 3.804 1.00 95.44 160 THR A O 1
ATOM 1185 N N . ARG A 1 161 ? 8.583 -7.302 5.457 1.00 96.44 161 ARG A N 1
ATOM 1186 C CA . ARG A 1 161 ? 8.544 -8.604 4.778 1.00 96.44 161 ARG A CA 1
ATOM 1187 C C . ARG A 1 161 ? 7.362 -8.666 3.813 1.00 96.44 161 ARG A C 1
ATOM 1189 O O . ARG A 1 161 ? 6.446 -7.851 3.878 1.00 96.44 161 ARG A O 1
ATOM 1196 N N . SER A 1 162 ? 7.391 -9.622 2.886 1.00 97.19 162 SER A N 1
ATOM 1197 C CA . SER A 1 162 ? 6.236 -9.885 2.021 1.00 97.19 162 SER A CA 1
ATOM 1198 C C . SER A 1 162 ? 5.030 -10.262 2.875 1.00 97.19 162 SER A C 1
ATOM 1200 O O . SER A 1 162 ? 5.136 -11.132 3.740 1.00 97.19 162 SER A O 1
ATOM 1202 N N . GLY A 1 163 ? 3.904 -9.601 2.632 1.00 97.75 163 GLY A N 1
ATOM 1203 C CA . GLY A 1 163 ? 2.681 -9.794 3.397 1.00 97.75 163 GLY A CA 1
ATOM 1204 C C . GLY A 1 163 ? 2.647 -9.116 4.772 1.00 97.75 163 GLY A C 1
ATOM 1205 O O . GLY A 1 163 ? 1.664 -9.257 5.488 1.00 97.75 163 GLY A O 1
ATOM 1206 N N . GLU A 1 164 ? 3.682 -8.379 5.171 1.00 98.19 164 GLU A N 1
ATOM 1207 C CA . GLU A 1 164 ? 3.639 -7.629 6.426 1.00 98.19 164 GLU A CA 1
ATOM 1208 C C . GLU A 1 164 ? 2.767 -6.379 6.275 1.00 98.19 164 GLU A C 1
ATOM 1210 O O . GLU A 1 164 ? 2.942 -5.596 5.336 1.00 98.19 164 GLU A O 1
ATOM 1215 N N . VAL A 1 165 ? 1.832 -6.209 7.209 1.00 98.31 165 VAL A N 1
ATOM 1216 C CA . VAL A 1 165 ? 0.908 -5.078 7.297 1.00 98.31 165 VAL A CA 1
ATOM 1217 C C . VAL A 1 165 ? 1.404 -4.141 8.389 1.00 98.31 165 VAL A C 1
ATOM 1219 O O . VAL A 1 165 ? 1.528 -4.543 9.540 1.00 98.31 165 VAL A O 1
ATOM 1222 N N . LEU A 1 166 ? 1.673 -2.885 8.062 1.00 98.25 166 LEU A N 1
ATOM 1223 C CA . LEU A 1 166 ? 1.917 -1.830 9.038 1.00 98.25 166 LEU A CA 1
ATOM 1224 C C . LEU A 1 166 ? 0.610 -1.095 9.324 1.00 98.25 166 LEU A C 1
ATOM 1226 O O . LEU A 1 166 ? -0.132 -0.751 8.406 1.00 98.25 166 LEU A O 1
ATOM 1230 N N . ILE A 1 167 ? 0.358 -0.819 10.597 1.00 98.38 167 ILE A N 1
ATOM 1231 C CA . ILE A 1 167 ? -0.766 -0.007 11.058 1.00 98.38 167 ILE A CA 1
ATOM 1232 C C . ILE A 1 167 ? -0.217 1.374 11.382 1.00 98.38 167 ILE A C 1
ATOM 1234 O O . ILE A 1 167 ? 0.735 1.488 12.157 1.00 98.38 167 ILE A O 1
ATOM 1238 N N . ALA A 1 168 ? -0.788 2.419 10.794 1.00 98.00 168 ALA A N 1
ATOM 1239 C CA . ALA A 1 168 ? -0.230 3.761 10.895 1.00 98.00 168 ALA A CA 1
ATOM 1240 C C . ALA A 1 168 ? -1.300 4.855 10.945 1.00 98.00 168 ALA A C 1
ATOM 1242 O O . ALA A 1 168 ? -2.467 4.644 10.617 1.00 98.00 168 ALA A O 1
ATOM 1243 N N . THR A 1 169 ? -0.882 6.054 11.330 1.00 96.94 169 THR A N 1
ATOM 1244 C CA . THR A 1 169 ? -1.656 7.291 11.173 1.00 96.94 169 THR A CA 1
ATOM 1245 C C . THR A 1 169 ? -0.966 8.232 10.202 1.00 96.94 169 THR A C 1
ATOM 1247 O O . THR A 1 169 ? 0.255 8.186 10.051 1.00 96.94 169 THR A O 1
ATOM 1250 N N . ALA A 1 170 ? -1.738 9.109 9.563 1.00 92.88 170 ALA A N 1
ATOM 1251 C CA . ALA A 1 170 ? -1.169 10.191 8.773 1.00 92.88 170 ALA A CA 1
ATOM 1252 C C . ALA A 1 170 ? -0.472 11.204 9.698 1.00 92.88 170 ALA A C 1
ATOM 1254 O O . ALA A 1 170 ? -1.094 11.748 10.610 1.00 92.88 170 ALA A O 1
ATOM 1255 N N . GLY A 1 171 ? 0.817 11.435 9.459 1.00 87.44 171 GLY A N 1
ATOM 1256 C CA . GLY A 1 171 ? 1.585 12.541 10.018 1.00 87.44 171 GLY A CA 1
ATOM 1257 C C . GLY A 1 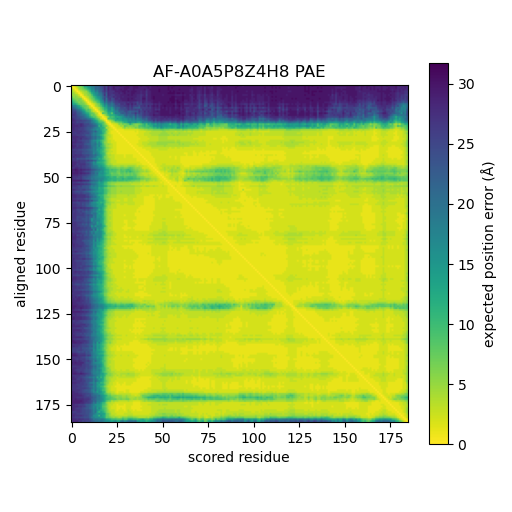171 ? 1.808 13.640 8.967 1.00 87.44 171 GLY A C 1
ATOM 1258 O O . GLY A 1 171 ? 1.454 13.472 7.800 1.00 87.44 171 GLY A O 1
ATOM 1259 N N . PRO A 1 172 ? 2.423 14.776 9.343 1.00 79.62 172 PRO A N 1
ATOM 1260 C CA . PRO A 1 172 ? 2.543 15.948 8.468 1.00 79.62 172 PRO A CA 1
ATOM 1261 C C . PRO A 1 172 ? 3.460 15.749 7.250 1.00 79.62 172 PRO A C 1
ATOM 1263 O O . PRO A 1 172 ? 3.320 16.462 6.264 1.00 79.62 172 PRO A O 1
ATOM 1266 N N . ALA A 1 173 ? 4.411 14.813 7.314 1.00 87.88 173 ALA A N 1
ATOM 1267 C CA . ALA A 1 173 ? 5.380 14.566 6.238 1.00 87.88 173 ALA A CA 1
ATOM 1268 C C . ALA A 1 173 ? 5.599 13.075 5.925 1.00 87.88 173 ALA A C 1
ATOM 1270 O O . ALA A 1 173 ? 6.372 12.738 5.033 1.00 87.88 173 ALA A O 1
ATOM 1271 N N . ARG A 1 174 ? 4.974 12.179 6.696 1.00 94.62 174 ARG A N 1
ATOM 1272 C CA . ARG A 1 174 ? 5.087 10.721 6.583 1.00 94.62 174 ARG A CA 1
ATOM 1273 C C . ARG A 1 174 ? 3.957 10.056 7.365 1.00 94.62 174 ARG A C 1
ATOM 1275 O O . ARG A 1 174 ? 3.237 10.723 8.101 1.00 94.62 174 ARG A O 1
ATOM 1282 N N . LEU A 1 175 ? 3.856 8.742 7.261 1.00 97.81 175 LEU A N 1
ATOM 1283 C CA . LEU A 1 175 ? 3.007 7.912 8.102 1.00 97.81 175 LEU A CA 1
ATOM 1284 C C . LEU A 1 175 ? 3.741 7.534 9.395 1.00 97.81 175 LEU A C 1
ATOM 1286 O O . LEU A 1 175 ? 4.893 7.095 9.357 1.00 97.81 175 LEU A O 1
ATOM 1290 N N . ASP A 1 176 ? 3.056 7.659 10.528 1.00 97.19 176 ASP A N 1
ATOM 1291 C CA . ASP A 1 176 ? 3.571 7.268 11.839 1.00 97.19 176 ASP A CA 1
ATOM 1292 C C . ASP A 1 176 ? 3.056 5.870 12.196 1.00 97.19 176 ASP A C 1
ATOM 1294 O O . ASP A 1 176 ? 1.857 5.657 12.385 1.00 97.19 176 ASP A O 1
ATOM 1298 N N . VAL A 1 177 ? 3.968 4.898 12.240 1.00 97.25 177 VAL A N 1
ATOM 1299 C CA . VAL A 1 177 ? 3.646 3.484 12.471 1.00 97.25 177 VAL A CA 1
ATOM 1300 C C . VAL A 1 177 ? 3.380 3.233 13.951 1.00 97.25 177 VAL A C 1
ATOM 1302 O O . VAL A 1 177 ? 4.198 3.553 14.811 1.00 97.25 177 VAL A O 1
ATOM 1305 N N . LEU A 1 178 ? 2.241 2.608 14.226 1.00 96.56 178 LEU A N 1
ATOM 1306 C CA . LEU A 1 178 ? 1.762 2.250 15.559 1.00 96.56 178 LEU A CA 1
ATOM 1307 C C . LEU A 1 178 ? 2.086 0.795 15.915 1.00 96.56 178 LEU A C 1
ATOM 1309 O O . LEU A 1 178 ? 2.251 0.462 17.084 1.00 96.56 178 LEU A O 1
ATOM 1313 N N . GLY A 1 179 ? 2.163 -0.070 14.905 1.00 95.56 179 GLY A N 1
ATOM 1314 C CA . GLY A 1 179 ? 2.431 -1.497 15.047 1.00 95.56 179 GLY A CA 1
ATOM 1315 C C . GLY A 1 179 ? 2.416 -2.199 13.692 1.00 95.56 179 GLY A C 1
ATOM 1316 O O . GLY A 1 179 ? 2.218 -1.561 12.655 1.00 95.56 179 GLY A O 1
ATOM 1317 N N . SER A 1 180 ? 2.614 -3.514 13.694 1.00 95.25 180 SER A N 1
ATOM 1318 C CA . SER A 1 180 ? 2.525 -4.338 12.489 1.00 95.25 180 SER A CA 1
ATOM 1319 C C . SER A 1 180 ? 1.788 -5.649 12.745 1.00 95.25 180 SER A C 1
ATOM 1321 O O . SER A 1 180 ? 1.641 -6.082 13.884 1.00 95.25 180 SER A O 1
ATOM 1323 N N . LEU A 1 181 ? 1.312 -6.275 11.675 1.00 93.31 181 LEU A N 1
ATOM 1324 C CA . LEU A 1 181 ? 0.753 -7.618 11.632 1.00 93.31 181 LEU A CA 1
ATOM 1325 C C . LEU A 1 181 ? 1.530 -8.419 10.576 1.00 93.31 181 LEU A C 1
ATOM 1327 O O . LEU A 1 181 ? 1.682 -7.986 9.434 1.00 93.31 181 LEU A O 1
ATOM 1331 N N . LEU A 1 182 ? 2.011 -9.596 10.956 1.00 92.56 182 LEU A N 1
ATOM 1332 C CA . LEU A 1 182 ? 2.710 -10.543 10.106 1.00 92.56 182 LEU A CA 1
ATOM 1333 C C . LEU A 1 182 ? 2.075 -11.904 10.340 1.00 92.56 182 LEU A C 1
ATOM 1335 O O . LEU A 1 182 ? 2.095 -12.426 11.450 1.00 92.56 182 LEU A O 1
ATOM 1339 N N . ILE A 1 183 ? 1.528 -12.482 9.282 1.00 85.50 183 ILE A N 1
ATOM 1340 C CA . ILE A 1 183 ? 1.022 -13.848 9.319 1.00 85.50 183 ILE A CA 1
ATOM 1341 C C . ILE A 1 183 ? 1.949 -14.668 8.438 1.00 85.50 183 ILE A C 1
ATOM 1343 O O . ILE A 1 183 ? 1.996 -14.474 7.219 1.00 85.50 183 ILE A O 1
ATOM 1347 N N . ASP A 1 184 ? 2.737 -15.524 9.084 1.00 70.75 184 ASP A N 1
ATOM 1348 C CA . ASP A 1 184 ? 3.705 -16.385 8.410 1.00 70.75 184 ASP A CA 1
ATOM 1349 C C . ASP A 1 184 ? 3.017 -17.283 7.379 1.00 70.75 184 ASP A C 1
ATOM 1351 O O . ASP A 1 184 ? 1.826 -17.565 7.502 1.00 70.75 184 ASP A O 1
ATOM 1355 N N . ALA A 1 185 ? 3.756 -17.686 6.339 1.00 56.56 185 ALA A N 1
ATOM 1356 C CA . ALA A 1 185 ? 3.352 -18.667 5.322 1.00 56.56 185 ALA A CA 1
ATOM 1357 C C . ALA A 1 185 ? 2.942 -20.009 5.951 1.00 56.56 185 ALA A C 1
ATOM 1359 O O . ALA A 1 185 ? 3.731 -20.534 6.761 1.00 56.56 185 ALA A O 1
#

Nearest PDB structures (foldseek):
  5xd2-assembly1_A  TM=6.988E-01  e=1.066E-08  Mycolicibacterium smegmatis MC2 155
  1ujc-assembly1_A  TM=6.891E-01  e=3.889E-08  Escherichia coli
  3f2i-assembly3_E  TM=6.412E-01  e=2.472E-08  Nostoc sp. PCC 7120 = FACHB-418
  4eo9-assembly1_A-2  TM=6.482E-01  e=6.051E-06  Mycobacterium leprae Br4923
  1e58-assembly1_A  TM=6.656E-01  e=3.952E-05  Escherichia coli K-12

Mean predicted aligned error: 7.02 Å